Protein AF-A0A2E4J1T7-F1 (afdb_monomer_lite)

Sequence (277 aa):
MSVEHRRPTFKGRSEPFERFTSGDVSGDVESGPHAPPSSSETSSDDDDEDGSGDRDDDDDPAFFVVGFKVCLDENDHWMNRLATWGTGRAVFDDRIEFSGQISHAEILVRDDDDHHARGSGEWIRYSILKRKGVVGRDAVTGKRTIRWMPASVHGISTSLNAVNNYRFYKINTTRGNARRARVFLENERTKESGFNFWGYLLNFVLPVKIGTNHVRDAKTRGKNKWFCTELVVCAMQAAMIDATLPLRACAISPNDLHAFIEKTGVGRHVLSTTFLS

Secondary structure (DSSP, 8-state):
-----PPP---------PPP------------------------------------GGGSEEEEEEEEEE---TTS-HHHHHHHHHH------TTSTTTTTEEEEEEEEEE---TT-----EEEEEEEPPPEEEEEE-TTT--EEEEEEPP-EEEEE--GGGGTTEEEEEEEEEHHHHHHHHHHHHHHHHTT-EE-HHHHHHHHHSS---S-SSHHHHHHSSS-EE-HHHHHHHHHHHTT-GGGTT--GGG--HHHHHHHHHHH--SEEE-HHHH--

Structure (mmCIF, N/CA/C/O backbone):
data_AF-A0A2E4J1T7-F1
#
_entry.id   AF-A0A2E4J1T7-F1
#
loop_
_atom_site.group_PDB
_atom_site.id
_atom_site.type_symbol
_atom_site.label_atom_id
_atom_site.label_alt_id
_atom_site.label_comp_id
_atom_site.label_asym_id
_atom_site.label_entity_id
_atom_site.label_seq_id
_atom_site.pdbx_PDB_ins_code
_atom_site.Cartn_x
_atom_site.Cartn_y
_atom_site.Cartn_z
_atom_site.occupancy
_atom_site.B_iso_or_equiv
_atom_site.auth_seq_id
_atom_site.auth_comp_id
_atom_site.auth_asym_id
_atom_site.auth_atom_id
_atom_site.pdbx_PDB_model_num
ATOM 1 N N . MET A 1 1 ? -5.604 -37.451 -18.751 1.00 36.53 1 MET A N 1
ATOM 2 C CA . MET A 1 1 ? -4.940 -36.616 -19.775 1.00 36.53 1 MET A CA 1
ATOM 3 C C . MET A 1 1 ? -4.137 -35.560 -19.035 1.00 36.53 1 MET A C 1
ATOM 5 O O . MET A 1 1 ? -4.737 -34.687 -18.426 1.00 36.53 1 MET A O 1
ATOM 9 N N . SER A 1 2 ? -2.814 -35.711 -18.968 1.00 26.92 2 SER A N 1
ATOM 10 C CA . SER A 1 2 ? -1.935 -34.804 -18.219 1.00 26.92 2 SER A CA 1
ATOM 11 C C . SER A 1 2 ? -1.581 -33.604 -19.092 1.00 26.92 2 SER A C 1
ATOM 13 O O . SER A 1 2 ? -0.992 -33.776 -20.156 1.00 26.92 2 SER A O 1
ATOM 15 N N . VAL A 1 3 ? -1.970 -32.402 -18.670 1.00 32.12 3 VAL A N 1
ATOM 16 C CA . VAL A 1 3 ? -1.655 -31.158 -19.382 1.00 32.12 3 VAL A CA 1
ATOM 17 C C . VAL A 1 3 ? -0.319 -30.635 -18.856 1.00 32.12 3 VAL A C 1
ATOM 19 O O . VAL A 1 3 ? -0.251 -30.049 -17.779 1.00 32.12 3 VAL A O 1
ATOM 22 N N . GLU A 1 4 ? 0.757 -30.860 -19.609 1.00 27.70 4 GLU A N 1
ATOM 23 C CA . GLU A 1 4 ? 2.064 -30.248 -19.351 1.00 27.70 4 GLU A CA 1
ATOM 24 C C . GLU A 1 4 ? 1.970 -28.720 -19.479 1.00 27.70 4 GLU A C 1
ATOM 26 O O . GLU A 1 4 ? 1.798 -28.174 -20.570 1.00 27.70 4 GLU A O 1
ATOM 31 N N . HIS A 1 5 ? 2.112 -28.006 -18.362 1.00 32.41 5 HIS A N 1
ATOM 32 C CA . HIS A 1 5 ? 2.306 -26.558 -18.367 1.00 32.41 5 HIS A CA 1
ATOM 33 C C . HIS A 1 5 ? 3.760 -26.234 -18.731 1.00 32.41 5 HIS A C 1
ATOM 35 O O . HIS A 1 5 ? 4.657 -26.245 -17.885 1.00 32.41 5 HIS A O 1
ATOM 41 N N . ARG A 1 6 ? 4.009 -25.934 -20.012 1.00 31.23 6 ARG A N 1
ATOM 42 C CA . ARG A 1 6 ? 5.295 -25.381 -20.459 1.00 31.23 6 ARG A CA 1
ATOM 43 C C . ARG A 1 6 ? 5.458 -23.953 -19.939 1.00 31.23 6 ARG A C 1
ATOM 45 O O . ARG A 1 6 ? 4.633 -23.085 -20.210 1.00 31.23 6 ARG A O 1
ATOM 52 N N . ARG A 1 7 ? 6.562 -23.698 -19.231 1.00 33.50 7 ARG A N 1
ATOM 53 C CA . ARG A 1 7 ? 6.986 -22.343 -18.850 1.00 33.50 7 ARG A CA 1
ATOM 54 C C . ARG A 1 7 ? 7.286 -21.514 -20.110 1.00 33.50 7 ARG A C 1
ATOM 56 O O . ARG A 1 7 ? 7.986 -22.017 -20.991 1.00 33.50 7 ARG A O 1
ATOM 63 N N . PRO A 1 8 ? 6.833 -20.253 -20.202 1.00 36.69 8 PRO A N 1
ATOM 64 C CA . PRO A 1 8 ? 7.192 -19.391 -21.318 1.00 36.69 8 PRO A CA 1
ATOM 65 C C . PRO A 1 8 ? 8.677 -19.008 -21.244 1.00 36.69 8 PRO A C 1
ATOM 67 O O . PRO A 1 8 ? 9.160 -18.487 -20.239 1.00 36.69 8 PRO A O 1
ATOM 70 N N . THR A 1 9 ? 9.408 -19.263 -22.328 1.00 33.47 9 THR A N 1
ATOM 71 C CA . THR A 1 9 ? 10.791 -18.812 -22.517 1.00 33.47 9 THR A CA 1
ATOM 72 C C . THR A 1 9 ? 10.809 -17.319 -22.833 1.00 33.47 9 THR A C 1
ATOM 74 O O . THR A 1 9 ? 10.310 -16.891 -23.875 1.00 33.47 9 THR A O 1
ATOM 77 N N . PHE A 1 10 ? 11.394 -16.521 -21.941 1.00 37.53 10 PHE A N 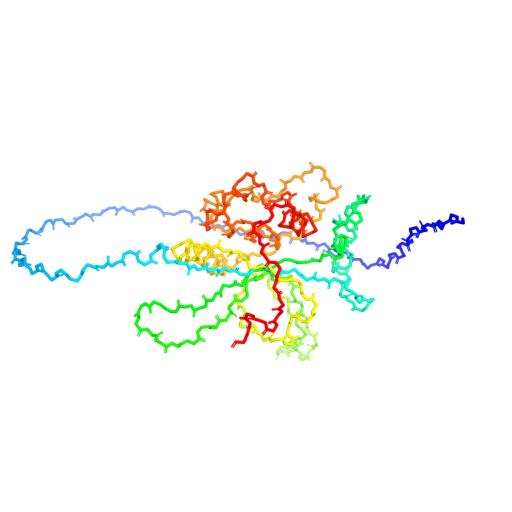1
ATOM 78 C CA . PHE A 1 10 ? 11.541 -15.077 -22.106 1.00 37.53 10 PHE A CA 1
ATOM 79 C C . PHE A 1 10 ? 12.656 -14.781 -23.126 1.00 37.53 10 PHE A C 1
ATOM 81 O O . PHE A 1 10 ? 13.838 -14.949 -22.831 1.00 37.53 10 PHE A O 1
ATOM 88 N N . LYS A 1 11 ? 12.305 -14.342 -24.342 1.00 34.56 11 LYS A N 1
ATOM 89 C CA . LYS A 1 11 ? 13.272 -13.747 -25.282 1.00 34.56 11 LYS A CA 1
ATOM 90 C C . LYS A 1 11 ? 13.483 -12.284 -24.889 1.00 34.56 11 LYS A C 1
ATOM 92 O O . LYS A 1 11 ? 12.739 -11.407 -25.319 1.00 34.56 11 LYS A O 1
ATOM 97 N N . GLY A 1 12 ? 14.468 -12.030 -24.030 1.00 35.22 12 GLY A N 1
ATOM 98 C CA . GLY A 1 12 ? 14.876 -10.675 -23.664 1.00 35.22 12 GLY A CA 1
ATOM 99 C C . GLY A 1 12 ? 15.490 -9.945 -24.860 1.00 35.22 12 GLY A C 1
ATOM 100 O O . GLY A 1 12 ? 16.503 -10.383 -25.400 1.00 35.22 12 GLY A O 1
ATOM 101 N N . ARG A 1 13 ? 14.890 -8.824 -25.270 1.00 31.67 13 ARG A N 1
ATOM 102 C CA . ARG A 1 13 ? 15.580 -7.802 -26.066 1.00 31.67 13 ARG A CA 1
ATOM 103 C C . ARG A 1 13 ? 16.502 -7.041 -25.115 1.00 31.67 13 ARG A C 1
ATOM 105 O O . ARG A 1 13 ? 16.024 -6.371 -24.204 1.00 31.67 13 ARG A O 1
ATOM 112 N N . SER A 1 14 ? 17.807 -7.196 -25.295 1.00 34.47 14 SER A N 1
ATOM 113 C CA . SER A 1 14 ? 18.832 -6.438 -24.582 1.00 34.47 14 SER A CA 1
ATOM 114 C C . SER A 1 14 ? 18.937 -5.036 -25.182 1.00 34.47 14 SER A C 1
ATOM 116 O O . SER A 1 14 ? 19.426 -4.894 -26.302 1.00 34.47 14 SER A O 1
ATOM 118 N N . GLU A 1 15 ? 18.508 -4.012 -24.450 1.00 36.72 15 GLU A N 1
ATOM 119 C CA . GLU A 1 15 ? 18.970 -2.643 -24.699 1.00 36.72 15 GLU A CA 1
ATOM 120 C C . GLU A 1 15 ? 20.067 -2.276 -23.687 1.00 36.72 15 GLU A C 1
ATOM 122 O O . GLU A 1 15 ? 20.016 -2.733 -22.539 1.00 36.72 15 GLU A O 1
ATOM 127 N N . PRO A 1 16 ? 21.098 -1.521 -24.106 1.00 34.56 16 PRO A N 1
ATOM 128 C CA . PRO A 1 16 ? 22.279 -1.278 -23.293 1.00 34.56 16 PRO A CA 1
ATOM 129 C C . PRO A 1 16 ? 21.984 -0.313 -22.137 1.00 34.56 16 PRO A C 1
ATOM 131 O O . PRO A 1 16 ? 21.427 0.766 -22.315 1.00 34.56 16 PRO A O 1
ATOM 134 N N . PHE A 1 17 ? 22.398 -0.718 -20.936 1.00 33.25 17 PHE A N 1
ATOM 135 C CA . PHE A 1 17 ? 22.423 0.106 -19.730 1.00 33.25 17 PHE A CA 1
ATOM 136 C C . PHE A 1 17 ? 23.611 1.078 -19.810 1.00 33.25 17 PHE A C 1
ATOM 138 O O . PHE A 1 17 ? 24.764 0.650 -19.736 1.00 33.25 17 PHE A O 1
ATOM 145 N N . GLU A 1 18 ? 23.355 2.379 -19.951 1.00 38.75 18 GLU A N 1
ATOM 146 C CA . GLU A 1 18 ? 24.407 3.397 -19.850 1.00 38.75 18 GLU A CA 1
ATOM 147 C C . GLU A 1 18 ? 24.785 3.682 -18.384 1.00 38.75 18 GLU A C 1
ATOM 149 O O . GLU A 1 18 ? 23.943 3.749 -17.483 1.00 38.75 18 GLU A O 1
ATOM 154 N N . ARG A 1 19 ? 26.100 3.803 -18.165 1.00 31.02 19 ARG A N 1
ATOM 155 C CA . ARG A 1 19 ? 26.797 4.029 -16.889 1.00 31.02 19 ARG A CA 1
ATOM 156 C C . ARG A 1 19 ? 26.417 5.365 -16.244 1.00 31.02 19 ARG A C 1
ATOM 158 O O . ARG A 1 19 ? 26.471 6.403 -16.891 1.00 31.02 19 ARG A O 1
ATOM 165 N N . PHE A 1 20 ? 26.186 5.342 -14.933 1.00 34.00 20 PHE A N 1
ATOM 166 C CA . PHE A 1 20 ? 26.207 6.527 -14.072 1.00 34.00 20 PHE A CA 1
ATOM 167 C C . PHE A 1 20 ? 27.630 6.778 -13.555 1.00 34.00 20 PHE A C 1
ATOM 169 O O . PHE A 1 20 ? 28.252 5.866 -13.010 1.00 34.00 20 PHE A O 1
ATOM 176 N N . THR A 1 21 ? 28.116 8.013 -13.673 1.00 32.50 21 THR A N 1
ATOM 177 C CA . THR A 1 21 ? 29.276 8.527 -12.929 1.00 32.50 21 THR A CA 1
ATOM 178 C C . THR A 1 21 ? 28.797 9.493 -11.850 1.00 32.50 21 THR A C 1
ATOM 180 O O . THR A 1 21 ? 28.029 10.414 -12.126 1.00 32.50 21 THR A O 1
ATOM 183 N N . SER A 1 22 ? 29.241 9.246 -10.622 1.00 34.75 22 SER A N 1
ATOM 184 C CA . SER A 1 22 ? 29.103 10.095 -9.440 1.00 34.75 22 SER A CA 1
ATOM 185 C C . SER A 1 22 ? 29.982 11.341 -9.555 1.00 34.75 22 SER A C 1
ATOM 187 O O . SER A 1 22 ? 31.142 11.232 -9.946 1.00 34.75 22 SER A O 1
ATOM 189 N N . GLY A 1 23 ? 29.437 12.500 -9.187 1.00 30.45 23 GLY A N 1
ATOM 190 C CA . GLY A 1 23 ? 30.192 13.728 -8.950 1.00 30.45 23 GLY A CA 1
ATOM 191 C C . GLY A 1 23 ? 29.885 14.243 -7.548 1.00 30.45 23 GLY A C 1
ATOM 192 O O . GLY A 1 23 ? 28.721 14.488 -7.232 1.00 30.45 23 GLY A O 1
ATOM 193 N N . ASP A 1 24 ? 30.934 14.332 -6.736 1.00 33.16 24 ASP A N 1
ATOM 194 C CA . ASP A 1 24 ? 30.982 14.886 -5.383 1.00 33.16 24 ASP A CA 1
ATOM 195 C C . ASP A 1 24 ? 30.633 16.378 -5.350 1.00 33.16 24 ASP A C 1
ATOM 197 O O . ASP A 1 24 ? 31.067 17.122 -6.228 1.00 33.16 24 ASP A O 1
ATOM 201 N N . VAL A 1 25 ? 29.959 16.826 -4.283 1.00 36.50 25 VAL A N 1
ATOM 202 C CA . VAL A 1 25 ? 30.124 18.187 -3.746 1.00 36.50 25 VAL A CA 1
ATOM 203 C C . VAL A 1 25 ? 30.038 18.142 -2.218 1.00 36.50 25 VAL A C 1
ATOM 205 O O . VAL A 1 25 ? 28.992 17.851 -1.637 1.00 36.50 25 VAL A O 1
ATOM 208 N N . SER A 1 26 ? 31.180 18.433 -1.605 1.00 34.78 26 SER A N 1
ATOM 209 C CA . SER A 1 26 ? 31.428 18.744 -0.196 1.00 34.78 26 SER A CA 1
ATOM 210 C C . SER A 1 26 ? 30.887 20.135 0.169 1.00 34.78 26 SER A C 1
ATOM 212 O O . SER A 1 26 ? 30.852 21.018 -0.687 1.00 34.78 26 SER A O 1
ATOM 214 N N . GLY A 1 27 ? 30.536 20.366 1.437 1.00 32.31 27 GLY A N 1
ATOM 215 C CA . GLY A 1 27 ? 30.200 21.700 1.940 1.00 32.31 27 GLY A CA 1
ATOM 216 C C . GLY A 1 27 ? 30.003 21.731 3.455 1.00 32.31 27 GLY A C 1
ATOM 217 O O . GLY A 1 27 ? 29.174 20.996 3.980 1.00 32.31 27 GLY A O 1
ATOM 218 N N . ASP A 1 28 ? 30.816 22.553 4.108 1.00 34.41 28 ASP A N 1
ATOM 219 C CA . ASP A 1 28 ? 31.206 22.553 5.518 1.00 34.41 28 ASP A CA 1
ATOM 220 C C . ASP A 1 28 ? 30.158 22.904 6.590 1.00 34.41 28 ASP A C 1
ATOM 222 O O . ASP A 1 28 ? 29.105 23.494 6.359 1.00 34.41 28 ASP A O 1
ATOM 226 N N . VAL A 1 29 ? 30.553 22.520 7.805 1.00 37.75 29 VAL A N 1
ATOM 227 C CA . VAL A 1 29 ? 30.000 22.795 9.132 1.00 37.75 29 VAL A CA 1
ATOM 228 C C . VAL A 1 29 ? 30.424 24.189 9.603 1.00 37.75 29 VAL A C 1
ATOM 230 O O . VAL A 1 29 ? 31.609 24.498 9.548 1.00 37.75 29 VAL A O 1
ATOM 233 N N . GLU A 1 30 ? 29.514 24.960 10.206 1.00 38.88 30 GLU A N 1
ATOM 234 C CA . GLU A 1 30 ? 29.882 25.954 11.224 1.00 38.88 30 GLU A CA 1
ATOM 235 C C . GLU A 1 30 ? 28.825 26.036 12.333 1.00 38.88 30 GLU A C 1
ATOM 237 O O . GLU A 1 30 ? 27.618 25.946 12.110 1.00 38.88 30 GLU A O 1
ATOM 242 N N . SER A 1 31 ? 29.325 26.179 13.555 1.00 38.22 31 SER A N 1
ATOM 243 C CA . SER A 1 31 ? 28.618 26.161 14.835 1.00 38.22 31 SER A CA 1
ATOM 244 C C . SER A 1 31 ? 28.999 27.404 15.641 1.00 38.22 31 SER A C 1
ATOM 246 O O . SER A 1 31 ? 30.183 27.724 15.712 1.00 38.22 31 SER A O 1
ATOM 248 N N . GLY A 1 32 ? 28.041 28.061 16.307 1.00 33.69 32 GLY A N 1
ATOM 249 C CA . GLY A 1 32 ? 28.311 29.163 17.245 1.00 33.69 32 GLY A CA 1
ATOM 250 C C . GLY A 1 32 ? 27.045 29.833 17.812 1.00 33.69 32 GLY A C 1
ATOM 251 O O . GLY A 1 32 ? 25.983 29.649 17.233 1.00 33.69 32 GLY A O 1
ATOM 252 N N . PRO A 1 33 ? 27.113 30.549 18.956 1.00 47.34 33 PRO A N 1
ATOM 253 C CA . PRO A 1 33 ? 26.438 30.106 20.186 1.00 47.34 33 PRO A CA 1
ATOM 254 C C . PRO A 1 33 ? 25.329 31.021 20.771 1.00 47.34 33 PRO A C 1
ATOM 256 O O . PRO A 1 33 ? 25.067 32.124 20.307 1.00 47.34 33 PRO A O 1
ATOM 259 N N . HIS A 1 34 ? 24.720 30.478 21.836 1.00 41.88 34 HIS A N 1
ATOM 260 C CA . HIS A 1 34 ? 23.740 30.964 22.826 1.00 41.88 34 HIS A CA 1
ATOM 261 C C . HIS A 1 34 ? 23.624 32.468 23.165 1.00 41.88 34 HIS A C 1
ATOM 263 O O . HIS A 1 34 ? 24.626 33.133 23.407 1.00 41.88 34 HIS A O 1
ATOM 269 N N . ALA A 1 35 ? 22.382 32.889 23.470 1.00 38.66 35 ALA A N 1
ATOM 270 C CA . ALA A 1 35 ? 22.022 33.678 24.667 1.00 38.66 35 ALA A CA 1
ATOM 271 C C . ALA A 1 35 ? 20.503 33.557 24.993 1.00 38.66 35 ALA A C 1
ATOM 273 O O . ALA A 1 35 ? 19.706 33.508 24.056 1.00 38.66 35 ALA A O 1
ATOM 274 N N . PRO A 1 36 ? 20.080 33.515 26.278 1.00 54.16 36 PRO A N 1
ATOM 275 C CA . PRO A 1 36 ? 18.671 33.522 26.697 1.00 54.16 36 PRO A CA 1
ATOM 276 C C . PRO A 1 36 ? 18.208 34.897 27.233 1.00 54.16 36 PRO A C 1
ATOM 278 O O . PRO A 1 36 ? 19.028 35.674 27.724 1.00 54.16 36 PRO A O 1
ATOM 281 N N . PRO A 1 37 ? 16.891 35.168 27.228 1.00 50.78 37 PRO A N 1
ATOM 282 C CA . PRO A 1 37 ? 16.255 35.937 28.311 1.00 50.78 37 PRO A CA 1
ATOM 283 C C . PRO A 1 37 ? 14.956 35.248 28.795 1.00 50.78 37 PRO A C 1
ATOM 285 O O . PRO A 1 37 ? 14.167 34.751 28.002 1.00 50.78 37 PRO A O 1
ATOM 288 N N . SER A 1 38 ? 14.833 34.942 30.088 1.00 39.19 38 SER A N 1
ATOM 289 C CA . SER A 1 38 ? 14.242 35.757 31.171 1.00 39.19 38 SER A CA 1
ATOM 290 C C . SER A 1 38 ? 12.702 35.774 31.209 1.00 39.19 38 SER A C 1
ATOM 292 O O . SER A 1 38 ? 12.044 36.392 30.381 1.00 39.19 38 SER A O 1
ATOM 294 N N . SER A 1 39 ? 12.197 35.098 32.243 1.00 47.34 39 SER A N 1
ATOM 295 C CA . SER A 1 39 ? 10.928 35.231 32.977 1.00 47.34 39 SER A CA 1
ATOM 296 C C . SER A 1 39 ? 10.001 36.421 32.686 1.00 47.34 39 SER A C 1
ATOM 298 O O . SER A 1 39 ? 10.417 37.574 32.788 1.00 47.34 39 SER A O 1
ATOM 300 N N . SER A 1 40 ? 8.700 36.132 32.580 1.00 47.06 40 SER A N 1
ATOM 301 C CA . SER A 1 40 ? 7.672 36.882 33.317 1.00 47.06 40 SER A CA 1
ATOM 302 C C . SER A 1 40 ? 6.459 35.990 33.601 1.00 47.06 40 SER A C 1
ATOM 304 O O . SER A 1 40 ? 5.933 35.322 32.716 1.00 47.06 40 SER A O 1
ATOM 306 N N . GLU A 1 41 ? 6.094 35.953 34.877 1.00 47.59 41 GLU A N 1
ATOM 307 C CA . GLU A 1 41 ? 4.860 35.405 35.429 1.00 47.59 41 GLU A CA 1
ATOM 308 C C . GLU A 1 41 ? 3.707 36.357 35.093 1.00 47.59 41 GLU A C 1
ATOM 310 O O . GLU A 1 41 ? 3.875 37.565 35.231 1.00 47.59 41 GLU A O 1
ATOM 315 N N . THR A 1 42 ? 2.538 35.843 34.707 1.00 47.09 42 THR A N 1
ATOM 316 C CA . THR A 1 42 ? 1.252 36.505 34.986 1.00 47.09 42 THR A CA 1
ATOM 317 C C . THR A 1 42 ? 0.126 35.474 35.060 1.00 47.09 42 THR A C 1
ATOM 319 O O . THR A 1 42 ? 0.070 34.517 34.293 1.00 47.09 42 THR A O 1
ATOM 322 N N . SER A 1 43 ? -0.711 35.693 36.065 1.00 49.09 43 SER A N 1
ATOM 323 C CA . SER A 1 43 ? -1.836 34.922 36.590 1.00 49.09 43 SER A CA 1
ATOM 324 C C . SER A 1 43 ? -3.185 35.376 36.022 1.00 49.09 43 SER A C 1
ATOM 326 O O . SER A 1 43 ? -3.374 36.582 35.859 1.00 49.09 43 SER A O 1
ATOM 328 N N . SER A 1 44 ? -4.120 34.445 35.818 1.00 49.88 44 SER A N 1
ATOM 329 C CA . SER A 1 44 ? -5.601 34.520 35.978 1.00 49.88 44 SER A CA 1
ATOM 330 C C . SER A 1 44 ? -6.160 33.260 35.295 1.00 49.88 44 SER A C 1
ATOM 332 O O . SER A 1 44 ? -5.838 33.021 34.136 1.00 49.88 44 SER A O 1
ATOM 334 N N . ASP A 1 45 ? -6.693 32.266 36.010 1.00 52.09 45 ASP A N 1
ATOM 335 C CA . ASP A 1 45 ? -8.010 32.215 36.672 1.00 52.09 45 ASP A CA 1
ATOM 336 C C . ASP A 1 45 ? -9.132 32.722 35.762 1.00 52.09 45 ASP A C 1
ATOM 338 O O . ASP A 1 45 ? -9.392 33.918 35.742 1.00 52.09 45 ASP A O 1
ATOM 342 N N . ASP A 1 46 ? -9.750 31.788 35.032 1.00 51.25 46 ASP A N 1
ATOM 343 C CA . ASP A 1 46 ? -11.171 31.783 34.663 1.00 51.25 46 ASP A CA 1
ATOM 344 C C . ASP A 1 46 ? -11.557 30.325 34.326 1.00 51.25 46 ASP A C 1
ATOM 346 O O . ASP A 1 46 ? -11.312 29.814 33.230 1.00 51.25 46 ASP A O 1
ATOM 350 N N . ASP A 1 47 ? -12.088 29.638 35.343 1.00 51.66 47 ASP A N 1
ATOM 351 C CA . ASP A 1 47 ? -12.740 28.330 35.256 1.00 51.66 47 ASP A CA 1
ATOM 352 C C . ASP A 1 47 ? -14.146 28.506 34.657 1.00 51.66 47 ASP A C 1
ATOM 354 O O . ASP A 1 47 ? -15.121 28.705 35.383 1.00 51.66 47 ASP A O 1
ATOM 358 N N . ASP A 1 48 ? -14.258 28.395 33.335 1.00 49.75 48 ASP A N 1
ATOM 359 C CA . ASP A 1 48 ? -15.521 28.073 32.668 1.00 49.75 48 ASP A CA 1
ATOM 360 C C . ASP A 1 48 ? -15.486 26.585 32.281 1.00 49.75 48 ASP A C 1
ATOM 362 O O . ASP A 1 48 ? -15.049 26.200 31.194 1.00 49.75 48 ASP A O 1
ATOM 366 N N . GLU A 1 49 ? -15.931 25.722 33.204 1.00 48.81 49 GLU A N 1
ATOM 367 C CA . GLU A 1 49 ? -16.269 24.321 32.918 1.00 48.81 49 GLU A CA 1
ATOM 368 C C . GLU A 1 49 ? -17.520 24.267 32.024 1.00 48.81 49 GLU A C 1
ATOM 370 O O . GLU A 1 49 ? -18.620 23.903 32.451 1.00 48.81 49 GLU A O 1
ATOM 375 N N . ASP A 1 50 ? -17.353 24.607 30.748 1.00 49.22 50 ASP A N 1
ATOM 376 C CA . ASP A 1 50 ? -18.296 24.216 29.710 1.00 49.22 50 ASP A CA 1
ATOM 377 C C . ASP A 1 50 ? -18.098 22.716 29.462 1.00 49.22 50 ASP A C 1
ATOM 379 O O . ASP A 1 50 ? -17.257 22.263 28.685 1.00 49.22 50 ASP A O 1
ATOM 383 N N . GLY A 1 51 ? -18.874 21.915 30.192 1.00 48.88 51 GLY A N 1
ATOM 384 C CA . GLY A 1 51 ? -18.976 20.466 30.053 1.00 48.88 51 GLY A CA 1
ATOM 385 C C . GLY A 1 51 ? -19.615 20.030 28.731 1.00 48.88 51 GLY A C 1
ATOM 386 O O . GLY A 1 51 ? -20.498 19.166 28.728 1.00 48.88 51 GLY A O 1
ATOM 387 N N . SER A 1 52 ? -19.179 20.574 27.592 1.00 50.09 52 SER A N 1
ATOM 388 C CA . SER A 1 52 ? -19.246 19.829 26.342 1.00 50.09 52 SER A CA 1
ATOM 389 C C . SER A 1 52 ? -18.202 18.733 26.459 1.00 50.09 52 SER A C 1
ATOM 391 O O . SER A 1 52 ? -17.035 18.938 26.146 1.00 50.09 52 SER A O 1
ATOM 393 N N . GLY A 1 53 ? -18.607 17.584 27.000 1.00 46.16 53 GLY A N 1
ATOM 394 C CA . GLY A 1 53 ? -17.779 16.391 26.971 1.00 46.16 53 GLY A CA 1
ATOM 395 C C . GLY A 1 53 ? -17.423 16.107 25.520 1.00 46.16 53 GLY A C 1
ATOM 396 O O . GLY A 1 53 ? -18.256 15.560 24.793 1.00 46.16 53 GLY A O 1
ATOM 397 N N . ASP A 1 54 ? -16.222 16.532 25.122 1.00 53.31 54 ASP A N 1
ATOM 398 C CA . ASP A 1 54 ? -15.541 16.121 23.908 1.00 53.31 54 ASP A CA 1
ATOM 399 C C . ASP A 1 54 ? -15.547 14.603 23.956 1.00 53.31 54 ASP A C 1
ATOM 401 O O . ASP A 1 54 ? -14.795 13.959 24.688 1.00 53.31 54 ASP A O 1
ATOM 405 N N . ARG A 1 55 ? -16.523 14.010 23.270 1.00 59.25 55 ARG A N 1
ATOM 406 C CA . ARG A 1 55 ? -16.509 12.579 23.053 1.00 59.25 55 ARG A CA 1
ATOM 407 C C . ARG A 1 55 ? -15.257 12.345 22.236 1.00 59.25 55 ARG A C 1
ATOM 409 O O . ARG A 1 55 ? -15.126 12.910 21.153 1.00 59.25 55 ARG A O 1
ATOM 416 N N . ASP A 1 56 ? -14.353 11.544 22.784 1.00 69.62 56 ASP A N 1
ATOM 417 C CA . ASP A 1 56 ? -13.219 11.003 22.056 1.00 69.62 56 ASP A CA 1
ATOM 418 C C . ASP A 1 56 ? -13.769 10.156 20.898 1.00 69.62 56 ASP A C 1
ATOM 420 O O . ASP A 1 56 ? -13.904 8.935 20.971 1.00 69.62 56 ASP A O 1
ATOM 424 N N . ASP A 1 57 ? -14.105 10.826 19.798 1.00 76.50 57 ASP A N 1
ATOM 425 C CA . ASP A 1 57 ? -14.577 10.258 18.535 1.00 76.50 57 ASP A CA 1
ATOM 426 C C . ASP A 1 57 ? -13.517 9.331 17.900 1.00 76.50 57 ASP A C 1
ATOM 428 O O . ASP A 1 57 ? -13.739 8.732 16.846 1.00 76.50 57 ASP A O 1
ATOM 432 N N . ASP A 1 58 ? -12.350 9.194 18.533 1.00 80.94 58 ASP A N 1
ATOM 433 C CA . ASP A 1 58 ? -11.261 8.302 18.161 1.00 80.94 58 ASP A CA 1
ATOM 434 C C . ASP A 1 58 ? -11.674 6.825 18.143 1.00 80.94 58 ASP A C 1
ATOM 436 O O . ASP A 1 58 ? -11.113 6.067 17.341 1.00 80.94 58 ASP A O 1
ATOM 440 N N . ASP A 1 59 ? -12.668 6.435 18.946 1.00 85.94 59 ASP A N 1
ATOM 441 C CA . ASP A 1 59 ? -13.201 5.068 19.006 1.00 85.94 59 ASP A CA 1
ATOM 442 C C . ASP A 1 59 ? -14.344 4.801 18.011 1.00 85.94 59 ASP A C 1
ATOM 444 O O . ASP A 1 59 ? -14.758 3.648 17.840 1.00 85.94 59 ASP A O 1
ATOM 448 N N . ASP A 1 60 ? -14.823 5.823 17.289 1.00 87.50 60 ASP A N 1
ATOM 449 C CA . ASP A 1 60 ? -15.882 5.643 16.297 1.00 87.50 60 ASP A CA 1
ATOM 450 C C . ASP A 1 60 ? -15.460 4.651 15.202 1.00 87.50 60 ASP A C 1
ATOM 452 O O . ASP A 1 60 ? -14.317 4.674 14.727 1.00 87.50 60 ASP A O 1
ATOM 456 N N . PRO A 1 61 ? -16.381 3.800 14.717 1.00 88.06 61 PRO A N 1
ATOM 457 C CA . PRO A 1 61 ? -16.075 2.857 13.657 1.00 88.06 61 PRO A CA 1
ATOM 458 C C . PRO A 1 61 ? -15.702 3.592 12.365 1.00 88.06 61 PRO A C 1
ATOM 460 O O . PRO A 1 61 ? -16.445 4.425 11.846 1.00 88.06 61 PRO A O 1
ATOM 463 N N . ALA A 1 62 ? -14.565 3.212 11.794 1.00 90.81 62 ALA A N 1
ATOM 464 C CA . ALA A 1 62 ? -14.054 3.710 10.528 1.00 90.81 62 ALA A CA 1
ATOM 465 C C . ALA A 1 62 ? -13.489 2.559 9.685 1.00 90.81 62 ALA A C 1
ATOM 467 O O . ALA A 1 62 ? -13.505 1.382 10.059 1.00 90.81 62 ALA A O 1
ATOM 468 N N . PHE A 1 63 ? -13.002 2.886 8.494 1.00 91.88 63 PHE A N 1
ATOM 469 C CA . PHE A 1 63 ? -12.303 1.927 7.656 1.00 91.88 63 PHE A CA 1
ATOM 470 C C . PHE A 1 63 ? -11.408 2.630 6.648 1.00 91.88 63 PHE A C 1
ATOM 472 O O . PHE A 1 63 ? -11.619 3.785 6.287 1.00 91.88 63 PHE A O 1
ATOM 479 N N . PHE A 1 64 ? -10.448 1.879 6.135 1.00 92.06 64 PHE A N 1
ATOM 480 C CA . PHE A 1 64 ? -9.749 2.207 4.903 1.00 92.06 64 PHE A CA 1
ATOM 481 C C . PHE A 1 64 ? -9.838 1.014 3.955 1.00 92.06 64 PHE A C 1
ATOM 483 O O . PHE A 1 64 ? -10.276 -0.080 4.329 1.00 92.06 64 PHE A O 1
ATOM 490 N N . VAL A 1 65 ? -9.462 1.228 2.702 1.00 92.94 65 VAL A N 1
ATOM 491 C CA . VAL A 1 65 ? -9.534 0.199 1.668 1.00 92.94 65 VAL A CA 1
ATOM 492 C C . VAL A 1 65 ? -8.132 -0.112 1.172 1.00 92.94 65 VAL A C 1
ATOM 494 O O . VAL A 1 65 ? -7.363 0.790 0.859 1.00 92.94 65 VAL A O 1
ATOM 497 N N . VAL A 1 66 ? -7.794 -1.393 1.068 1.00 94.56 66 VAL A N 1
ATOM 498 C CA . VAL A 1 66 ? -6.586 -1.845 0.372 1.00 94.56 66 VAL A CA 1
ATOM 499 C C . VAL A 1 66 ? -6.989 -2.334 -1.012 1.00 94.56 66 VAL A C 1
ATOM 501 O O . VAL A 1 66 ? -7.856 -3.199 -1.147 1.00 94.56 66 VAL A O 1
ATOM 504 N N . GLY A 1 67 ? -6.385 -1.749 -2.041 1.00 93.00 67 GLY A N 1
ATOM 505 C CA . GLY A 1 67 ? -6.610 -2.089 -3.439 1.00 93.00 67 GLY A CA 1
ATOM 506 C C . GLY A 1 67 ? -5.442 -2.876 -4.017 1.00 93.00 67 GLY A C 1
ATOM 507 O O . GLY A 1 67 ? -4.291 -2.463 -3.899 1.00 93.00 67 GLY A O 1
ATOM 508 N N . PHE A 1 68 ? -5.733 -3.978 -4.697 1.00 92.19 68 PHE A N 1
ATOM 509 C CA . PHE A 1 68 ? -4.747 -4.804 -5.385 1.00 92.19 68 PHE A CA 1
ATOM 510 C C . PHE A 1 68 ? -4.982 -4.772 -6.884 1.00 92.19 68 PHE A C 1
ATOM 512 O O . PHE A 1 68 ? -6.040 -5.193 -7.348 1.00 92.19 68 PHE A O 1
ATOM 519 N N . LYS A 1 69 ? -3.988 -4.316 -7.650 1.00 89.88 69 LYS A N 1
ATOM 520 C CA . LYS A 1 69 ? -4.070 -4.325 -9.110 1.00 89.88 69 LYS A CA 1
ATOM 521 C C . LYS A 1 69 ? -3.823 -5.735 -9.640 1.00 89.88 69 LYS A C 1
ATOM 523 O O . LYS A 1 69 ? -2.699 -6.247 -9.553 1.00 89.88 69 LYS A O 1
ATOM 528 N N . VAL A 1 70 ? -4.839 -6.302 -10.273 1.00 88.06 70 VAL A N 1
ATOM 529 C CA . VAL A 1 70 ? -4.771 -7.583 -10.974 1.00 88.06 70 VAL A CA 1
ATOM 530 C C . VAL A 1 70 ? -4.253 -7.361 -12.396 1.00 88.06 70 VAL A C 1
ATOM 532 O O . VAL A 1 70 ? -4.730 -6.491 -13.122 1.00 88.06 70 VAL A O 1
ATOM 535 N N . CYS A 1 71 ? -3.246 -8.135 -12.787 1.00 84.62 71 CYS A N 1
ATOM 536 C CA . CYS A 1 71 ? -2.684 -8.150 -14.131 1.00 84.62 71 CYS A CA 1
ATOM 537 C C . CYS A 1 71 ? -3.431 -9.202 -14.961 1.00 84.62 71 CYS A C 1
ATOM 539 O O . CYS A 1 71 ? -3.086 -10.382 -14.909 1.00 84.62 71 CYS A O 1
ATOM 541 N N . LEU A 1 72 ? -4.472 -8.781 -15.681 1.00 71.06 72 LEU A N 1
ATOM 542 C CA . LEU A 1 72 ? -5.342 -9.677 -16.461 1.00 71.06 72 LEU A CA 1
ATOM 543 C C . LEU A 1 72 ? -5.078 -9.633 -17.974 1.00 71.06 72 LEU A C 1
ATOM 545 O O . LEU A 1 72 ? -5.515 -10.532 -18.683 1.00 71.06 72 LEU A O 1
ATOM 549 N N . ASP A 1 73 ? -4.377 -8.610 -18.471 1.00 69.19 73 ASP A N 1
ATOM 550 C CA . ASP A 1 73 ? -4.228 -8.344 -19.908 1.00 69.19 73 ASP A CA 1
ATOM 551 C C . ASP A 1 73 ? -2.804 -8.658 -20.408 1.00 69.19 73 ASP A C 1
ATOM 553 O O . ASP A 1 73 ? -1.804 -8.403 -19.732 1.00 69.19 73 ASP A O 1
ATOM 557 N N . GLU A 1 74 ? -2.687 -9.164 -21.634 1.00 64.19 74 GLU A N 1
ATOM 558 C CA . GLU A 1 74 ? -1.406 -9.292 -22.334 1.00 64.19 74 GLU A CA 1
ATOM 559 C C . GLU A 1 74 ? -0.766 -7.923 -22.622 1.00 64.19 74 GLU A C 1
ATOM 561 O O . GLU A 1 74 ? 0.468 -7.819 -22.666 1.00 64.19 74 GLU A O 1
ATOM 566 N N . ASN A 1 75 ? -1.598 -6.880 -22.743 1.00 68.25 75 ASN A N 1
ATOM 567 C CA . ASN A 1 75 ? -1.205 -5.485 -22.957 1.00 68.25 75 ASN A CA 1
ATOM 568 C C . ASN A 1 75 ? -0.820 -4.742 -21.669 1.00 68.25 75 ASN A C 1
ATOM 570 O O . ASN A 1 75 ? -0.458 -3.562 -21.725 1.00 68.25 75 ASN A O 1
ATOM 574 N N . ASP A 1 76 ? -0.889 -5.389 -20.501 1.00 73.56 76 ASP A N 1
ATOM 575 C CA . ASP A 1 76 ? -0.463 -4.755 -19.257 1.00 73.56 76 ASP A CA 1
ATOM 576 C C . ASP A 1 76 ? 1.036 -4.418 -19.310 1.00 73.56 76 ASP A C 1
ATOM 578 O O . ASP A 1 76 ? 1.858 -5.134 -19.893 1.00 73.56 76 ASP A O 1
ATOM 582 N N . HIS A 1 77 ? 1.412 -3.308 -18.672 1.00 75.38 77 HIS A N 1
ATOM 583 C CA . HIS A 1 77 ? 2.785 -2.809 -18.720 1.00 75.38 77 HIS A CA 1
ATOM 584 C C . HIS A 1 77 ? 3.781 -3.901 -18.288 1.00 75.38 77 HIS A C 1
ATOM 586 O O . HIS A 1 77 ? 3.602 -4.522 -17.241 1.00 75.38 77 HIS A O 1
ATOM 592 N N . TRP A 1 78 ? 4.873 -4.100 -19.037 1.00 78.00 78 TRP A N 1
ATOM 593 C CA . TRP A 1 78 ? 5.814 -5.217 -18.833 1.00 78.00 78 TRP A CA 1
ATOM 594 C C . TRP A 1 78 ? 6.333 -5.345 -17.391 1.00 78.00 78 TRP A C 1
ATOM 596 O O . TRP A 1 78 ? 6.504 -6.449 -16.891 1.00 78.00 78 TRP A O 1
ATOM 606 N N . MET A 1 79 ? 6.536 -4.227 -16.684 1.00 73.06 79 MET A N 1
ATOM 607 C CA . MET A 1 79 ? 6.913 -4.245 -15.262 1.00 73.06 79 MET A CA 1
ATOM 608 C C . MET A 1 79 ? 5.853 -4.865 -14.340 1.00 73.06 79 MET A C 1
ATOM 610 O O . MET A 1 79 ? 6.218 -5.409 -13.306 1.00 73.06 79 MET A O 1
ATOM 614 N N . ASN A 1 80 ? 4.563 -4.754 -14.662 1.00 79.62 80 ASN A N 1
ATOM 615 C CA . ASN A 1 80 ? 3.493 -5.406 -13.901 1.00 79.62 80 ASN A CA 1
ATOM 616 C C . ASN A 1 80 ? 3.553 -6.917 -14.124 1.00 79.62 80 ASN A C 1
ATOM 618 O O . ASN A 1 80 ? 3.479 -7.670 -13.162 1.00 79.62 80 ASN A O 1
ATOM 622 N N . ARG A 1 81 ? 3.807 -7.340 -15.368 1.00 79.50 81 ARG A N 1
ATOM 623 C CA . ARG A 1 81 ? 4.032 -8.747 -15.726 1.00 79.50 81 ARG A CA 1
ATOM 624 C C . ARG A 1 81 ? 5.298 -9.322 -15.086 1.00 79.50 81 ARG A C 1
ATOM 626 O O . ARG A 1 81 ? 5.319 -10.471 -14.665 1.00 79.50 81 ARG A O 1
ATOM 633 N N . LEU A 1 82 ? 6.364 -8.527 -14.994 1.00 77.50 82 LEU A N 1
ATOM 634 C CA . LEU A 1 82 ? 7.585 -8.926 -14.295 1.00 77.50 82 LEU A CA 1
ATOM 635 C C . LEU A 1 82 ? 7.346 -9.038 -12.785 1.00 77.50 82 LEU A C 1
ATOM 637 O O . LEU A 1 82 ? 7.835 -9.975 -12.164 1.00 77.50 82 LEU A O 1
ATOM 641 N N . ALA A 1 83 ? 6.581 -8.108 -12.203 1.00 78.06 83 ALA A N 1
ATOM 642 C CA . ALA A 1 83 ? 6.195 -8.157 -10.797 1.00 78.06 83 ALA A CA 1
ATOM 643 C C . ALA A 1 83 ? 5.366 -9.410 -10.489 1.00 78.06 83 ALA A C 1
ATOM 645 O O . ALA A 1 83 ? 5.687 -10.122 -9.541 1.00 78.06 83 ALA A O 1
ATOM 646 N N . THR A 1 84 ? 4.355 -9.729 -11.303 1.00 82.25 84 THR A N 1
ATOM 647 C CA . THR A 1 84 ? 3.561 -10.956 -11.133 1.00 82.25 84 THR A CA 1
ATOM 648 C C . THR A 1 84 ? 4.396 -12.210 -11.329 1.00 82.25 84 THR A C 1
ATOM 650 O O . THR A 1 84 ? 4.306 -13.120 -10.520 1.00 82.25 84 THR A O 1
ATOM 653 N N . TRP A 1 85 ? 5.280 -12.249 -12.326 1.00 79.00 85 TRP A N 1
ATOM 654 C CA . TRP A 1 85 ? 6.177 -13.387 -12.530 1.00 79.00 85 TRP A CA 1
ATOM 655 C C . TRP A 1 85 ? 7.156 -13.594 -11.364 1.00 79.00 85 TRP A C 1
ATOM 657 O O . TRP A 1 85 ? 7.322 -14.714 -10.892 1.00 79.00 85 TRP A O 1
ATOM 667 N N . GLY A 1 86 ? 7.789 -12.521 -10.880 1.00 75.06 86 GLY A N 1
ATOM 668 C CA . GLY A 1 86 ? 8.800 -12.593 -9.820 1.00 75.06 86 GLY A CA 1
ATOM 669 C C . GLY A 1 86 ? 8.226 -12.789 -8.415 1.00 75.06 86 GLY A C 1
ATOM 670 O O . GLY A 1 86 ? 8.948 -13.198 -7.511 1.00 75.06 86 GLY A O 1
ATOM 671 N N . THR A 1 87 ? 6.939 -12.493 -8.222 1.00 75.31 87 THR A N 1
ATOM 672 C CA . THR A 1 87 ? 6.256 -12.622 -6.923 1.00 75.31 87 THR A CA 1
ATOM 673 C C . THR A 1 87 ? 5.142 -13.662 -6.923 1.00 75.31 87 THR A C 1
ATOM 675 O O . THR A 1 87 ? 4.559 -13.950 -5.879 1.00 75.31 87 THR A O 1
ATOM 678 N N . GLY A 1 88 ? 4.854 -14.248 -8.082 1.00 71.19 88 GLY A N 1
ATOM 679 C CA . GLY A 1 88 ? 3.960 -15.377 -8.216 1.00 71.19 88 GLY A CA 1
ATOM 680 C C . GLY A 1 88 ? 4.585 -16.571 -7.526 1.00 71.19 88 GLY A C 1
ATOM 681 O O . GLY A 1 88 ? 5.579 -17.135 -7.984 1.00 71.19 88 GLY A O 1
ATOM 682 N N . ARG A 1 89 ? 4.013 -16.957 -6.387 1.00 62.50 89 ARG A N 1
ATOM 683 C CA . ARG A 1 89 ? 4.383 -18.218 -5.761 1.00 62.50 89 ARG A CA 1
ATOM 684 C C . ARG A 1 89 ? 4.020 -19.346 -6.719 1.00 62.50 89 ARG A C 1
ATOM 686 O O . ARG A 1 89 ? 2.898 -19.413 -7.201 1.00 62.50 89 ARG A O 1
ATOM 693 N N . ALA A 1 90 ? 4.926 -20.301 -6.893 1.00 46.72 90 ALA A N 1
ATOM 694 C CA . ALA A 1 90 ? 4.621 -21.585 -7.524 1.00 46.72 90 ALA A CA 1
ATOM 695 C C . ALA A 1 90 ? 3.692 -22.472 -6.656 1.00 46.72 90 ALA A C 1
ATOM 697 O O . ALA A 1 90 ? 3.718 -23.690 -6.782 1.00 46.72 90 ALA A O 1
ATOM 698 N N . VAL A 1 91 ? 2.928 -21.899 -5.718 1.00 46.59 91 VAL A N 1
ATOM 699 C CA . VAL A 1 91 ? 2.242 -22.632 -4.649 1.00 46.59 91 VAL A CA 1
ATOM 700 C C . VAL A 1 91 ? 0.766 -22.808 -5.002 1.00 46.59 91 VAL A C 1
ATOM 702 O O . VAL A 1 91 ? -0.036 -21.909 -4.773 1.00 46.59 91 VAL A O 1
ATOM 705 N N . PHE A 1 92 ? 0.485 -23.960 -5.617 1.00 44.31 92 PHE A N 1
ATOM 706 C CA . PHE A 1 92 ? -0.508 -25.018 -5.323 1.00 44.31 92 PHE A CA 1
ATOM 707 C C . PHE A 1 92 ? -1.628 -24.800 -4.276 1.00 44.31 92 PHE A C 1
ATOM 709 O O . PHE A 1 92 ? -2.070 -25.768 -3.658 1.00 44.31 92 PHE A O 1
ATOM 716 N N . ASP A 1 93 ? -2.086 -23.581 -4.016 1.00 52.25 93 ASP A N 1
ATOM 717 C CA . ASP A 1 93 ? -3.304 -23.349 -3.235 1.00 52.25 93 ASP A CA 1
ATOM 718 C C . ASP A 1 93 ? -4.374 -22.787 -4.171 1.00 52.25 93 ASP A C 1
ATOM 720 O O . ASP A 1 93 ? -4.596 -21.579 -4.235 1.00 52.25 93 ASP A O 1
ATOM 724 N N . ASP A 1 94 ? -5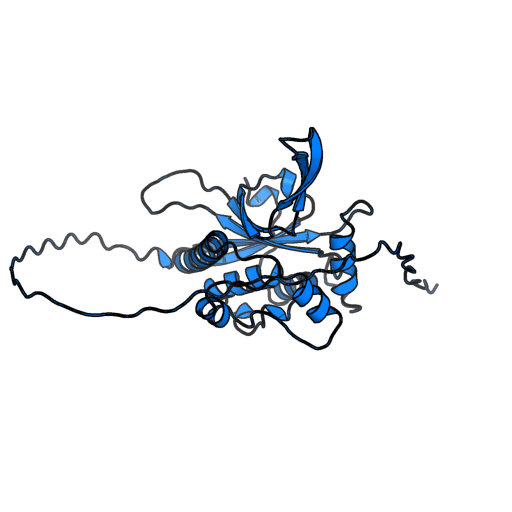.021 -23.688 -4.917 1.00 52.59 94 ASP A N 1
ATOM 725 C CA . ASP A 1 94 ? -6.083 -23.391 -5.896 1.00 52.59 94 ASP A CA 1
ATOM 726 C C . ASP A 1 94 ? -7.303 -22.680 -5.271 1.00 52.59 94 ASP A C 1
ATOM 728 O O . ASP A 1 94 ? -8.251 -22.321 -5.965 1.00 52.59 94 ASP A O 1
ATOM 732 N N . ARG A 1 95 ? -7.300 -22.488 -3.946 1.00 54.38 95 ARG A N 1
ATOM 733 C CA . ARG A 1 95 ? -8.345 -21.798 -3.185 1.00 54.38 95 ARG A CA 1
ATOM 734 C C . ARG A 1 95 ? -8.178 -20.278 -3.163 1.00 54.38 95 ARG A C 1
ATOM 736 O O . ARG A 1 95 ? -9.124 -19.598 -2.784 1.00 54.38 95 ARG A O 1
ATOM 743 N N . ILE A 1 96 ? -7.002 -19.754 -3.517 1.00 59.00 96 ILE A N 1
ATOM 744 C CA . ILE A 1 96 ? -6.721 -18.309 -3.545 1.00 59.00 96 ILE A CA 1
ATOM 745 C C . ILE A 1 96 ? -6.968 -17.796 -4.963 1.00 59.00 96 ILE A C 1
ATOM 747 O O . ILE A 1 96 ? -6.178 -18.052 -5.878 1.00 59.00 96 ILE A O 1
ATOM 751 N N . GLU A 1 97 ? -8.055 -17.049 -5.145 1.00 58.50 97 GLU A N 1
ATOM 752 C CA . GLU A 1 97 ? -8.367 -16.396 -6.418 1.00 58.50 97 GLU A CA 1
ATOM 753 C C . GLU A 1 97 ? -7.242 -15.387 -6.754 1.00 58.50 97 GLU A C 1
ATOM 755 O O . GLU A 1 97 ? -6.792 -14.627 -5.898 1.00 58.50 97 GLU A O 1
ATOM 760 N N . PHE A 1 98 ? -6.744 -15.376 -7.998 1.00 58.31 98 PHE A N 1
ATOM 761 C CA . PHE A 1 98 ? -5.661 -14.486 -8.479 1.00 58.31 98 PHE A CA 1
ATOM 762 C C . PHE A 1 98 ? -4.255 -14.706 -7.892 1.00 58.31 98 PHE A C 1
ATOM 764 O O . PHE A 1 98 ? -3.398 -13.820 -8.010 1.00 58.31 98 PHE A O 1
ATOM 771 N N . SER A 1 99 ? -3.965 -15.878 -7.315 1.00 65.81 99 SER A N 1
ATOM 772 C CA . SER A 1 99 ? -2.598 -16.231 -6.905 1.00 65.81 99 SER A CA 1
ATOM 773 C C . SER A 1 99 ? -1.607 -16.056 -8.067 1.00 65.81 99 SER A C 1
ATOM 775 O O . SER A 1 99 ? -1.727 -16.680 -9.122 1.00 65.81 99 SER A O 1
ATOM 777 N N . GLY A 1 100 ? -0.637 -15.156 -7.894 1.00 73.69 100 GLY A N 1
ATOM 778 C CA . GLY A 1 100 ? 0.376 -14.848 -8.905 1.00 73.69 100 GLY A CA 1
ATOM 779 C C . GLY A 1 100 ? -0.061 -13.871 -9.996 1.00 73.69 100 GLY A C 1
ATOM 780 O O . GLY A 1 100 ? 0.702 -13.642 -10.930 1.00 73.69 100 GLY A O 1
ATOM 781 N N . GLN A 1 101 ? -1.241 -13.260 -9.886 1.00 84.75 101 GLN A N 1
ATOM 782 C CA . GLN A 1 101 ? -1.740 -12.257 -10.835 1.00 84.75 101 GLN A CA 1
ATOM 783 C C . GLN A 1 101 ? -1.760 -10.840 -10.244 1.00 84.75 101 GLN A C 1
ATOM 785 O O . GLN A 1 101 ? -2.057 -9.882 -10.958 1.00 84.75 101 GLN A O 1
ATOM 790 N N . ILE A 1 102 ? -1.386 -10.660 -8.974 1.00 88.44 102 ILE A N 1
ATOM 791 C CA . ILE A 1 102 ? -1.331 -9.339 -8.339 1.00 88.44 102 ILE A CA 1
ATOM 792 C C . ILE A 1 102 ? -0.001 -8.650 -8.648 1.00 88.44 102 ILE A C 1
ATOM 794 O O . ILE A 1 102 ? 1.078 -9.169 -8.360 1.00 88.44 102 ILE A O 1
ATOM 798 N N . SER A 1 103 ? -0.077 -7.455 -9.230 1.00 87.12 103 SER A N 1
ATOM 799 C CA . SER A 1 103 ? 1.100 -6.692 -9.675 1.00 87.12 103 SER A CA 1
ATOM 800 C C . SER A 1 103 ? 1.469 -5.531 -8.754 1.00 87.12 103 S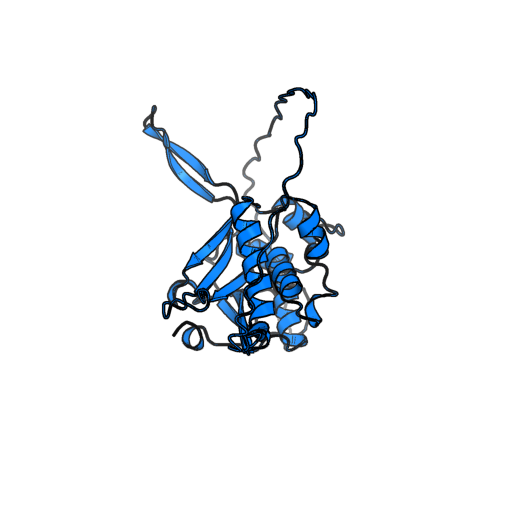ER A C 1
ATOM 802 O O . SER A 1 103 ? 2.620 -5.088 -8.749 1.00 87.12 103 SER A O 1
ATOM 804 N N . HIS A 1 104 ? 0.500 -5.012 -7.996 1.00 89.88 104 HIS A N 1
ATOM 805 C CA . HIS A 1 104 ? 0.651 -3.790 -7.210 1.00 89.88 104 HIS A CA 1
ATOM 806 C C . HIS A 1 104 ? -0.386 -3.722 -6.085 1.00 89.88 104 HIS A C 1
ATOM 808 O O . HIS A 1 104 ? -1.466 -4.297 -6.218 1.00 89.88 104 HIS A O 1
ATOM 814 N N . ALA A 1 105 ? -0.062 -3.007 -5.007 1.00 92.38 105 ALA A N 1
ATOM 815 C CA . ALA A 1 105 ? -0.950 -2.759 -3.874 1.00 92.38 105 ALA A CA 1
ATOM 816 C C . ALA A 1 105 ? -0.995 -1.258 -3.553 1.00 92.38 105 ALA A C 1
ATOM 818 O O . ALA A 1 105 ? 0.022 -0.570 -3.650 1.00 92.38 105 ALA A O 1
ATOM 819 N N . GLU A 1 106 ? -2.170 -0.763 -3.186 1.00 93.50 106 GLU A N 1
ATOM 820 C CA . GLU A 1 106 ? -2.459 0.643 -2.892 1.00 93.50 106 GLU A CA 1
ATOM 821 C C . GLU A 1 106 ? -3.382 0.723 -1.677 1.00 93.50 106 GLU A C 1
ATOM 823 O O . GLU A 1 106 ? -4.104 -0.228 -1.374 1.00 93.50 106 GLU A O 1
ATOM 828 N N . ILE A 1 107 ? -3.379 1.860 -0.987 1.00 93.25 107 ILE A N 1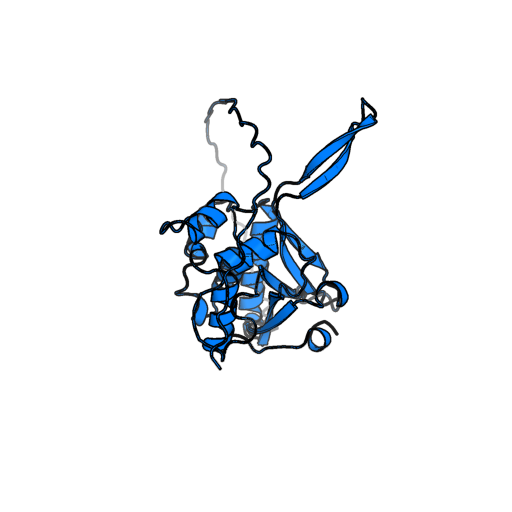
ATOM 829 C CA . ILE A 1 107 ? -4.276 2.110 0.143 1.00 93.25 107 ILE A CA 1
ATOM 830 C C . ILE A 1 107 ? -5.104 3.357 -0.135 1.00 93.25 107 ILE A C 1
ATOM 832 O O . ILE A 1 107 ? -4.591 4.374 -0.596 1.00 93.25 107 ILE A O 1
ATOM 836 N N . LEU A 1 108 ? -6.403 3.254 0.098 1.00 92.19 108 LEU A N 1
ATOM 837 C CA . LEU A 1 108 ? -7.368 4.319 -0.069 1.00 92.19 108 LEU A CA 1
ATOM 838 C C . LEU A 1 108 ? -7.893 4.683 1.310 1.00 92.19 108 LEU A C 1
ATOM 840 O O . LEU A 1 108 ? -8.354 3.825 2.065 1.00 92.19 108 LEU A O 1
ATOM 844 N N . VAL A 1 109 ? -7.822 5.965 1.616 1.00 89.94 109 VAL A N 1
ATOM 845 C CA . VAL A 1 109 ? -8.295 6.559 2.863 1.00 89.94 109 VAL A CA 1
ATOM 846 C C . VAL A 1 109 ? -9.239 7.679 2.477 1.00 89.94 109 VAL A C 1
ATOM 848 O O . VAL A 1 109 ? -8.997 8.398 1.504 1.00 89.94 109 VAL A O 1
ATOM 851 N N . ARG A 1 110 ? -10.342 7.777 3.205 1.00 84.88 110 ARG A N 1
ATOM 852 C CA . ARG A 1 110 ? -11.337 8.808 2.974 1.00 84.88 110 ARG A CA 1
ATOM 853 C C . ARG A 1 110 ? -10.837 10.121 3.564 1.00 84.88 110 ARG A C 1
ATOM 855 O O . ARG A 1 110 ? -10.306 10.142 4.677 1.00 84.88 110 ARG A O 1
ATOM 862 N N . ASP A 1 111 ? -10.969 11.187 2.791 1.00 73.62 111 ASP A N 1
ATOM 863 C CA . ASP A 1 111 ? -10.779 12.547 3.259 1.00 73.62 111 ASP A CA 1
ATOM 864 C C . ASP A 1 111 ? -12.039 12.972 4.013 1.00 73.62 111 ASP A C 1
ATOM 866 O O . ASP A 1 111 ? -12.960 13.582 3.468 1.00 73.62 111 ASP A O 1
ATOM 870 N N . ASP A 1 112 ? -12.135 12.500 5.250 1.00 67.75 112 ASP A N 1
ATOM 871 C CA . ASP A 1 112 ? -13.094 13.029 6.202 1.00 67.75 112 ASP A CA 1
ATOM 872 C C . ASP A 1 112 ? -12.385 14.192 6.900 1.00 67.75 112 ASP A C 1
ATOM 874 O O . ASP A 1 112 ? -11.445 13.974 7.671 1.00 67.75 112 ASP A O 1
ATOM 878 N N . ASP A 1 113 ? -12.755 15.417 6.522 1.00 53.00 113 ASP A N 1
ATOM 879 C CA . ASP A 1 113 ? -12.271 16.633 7.171 1.00 53.00 113 ASP A CA 1
ATOM 880 C C . ASP A 1 113 ? -12.629 16.611 8.661 1.00 53.00 113 ASP A C 1
ATOM 882 O O . ASP A 1 113 ? -13.665 16.070 9.068 1.00 53.00 113 ASP A O 1
ATOM 886 N N . ASP A 1 114 ? -11.743 17.228 9.449 1.00 53.00 114 ASP A N 1
ATOM 887 C CA . ASP A 1 114 ? -11.934 17.588 10.851 1.00 53.00 114 ASP A CA 1
ATOM 888 C C . ASP A 1 114 ? -13.372 18.082 11.107 1.00 53.00 114 ASP A C 1
ATOM 890 O O . ASP A 1 114 ? -13.999 18.667 10.223 1.00 53.00 114 ASP A O 1
ATOM 894 N N . HIS A 1 115 ? -13.865 17.862 12.331 1.00 46.28 115 HIS A N 1
ATOM 895 C CA . HIS A 1 115 ? -15.227 18.025 12.883 1.00 46.28 115 HIS A CA 1
ATOM 896 C C . HIS A 1 115 ? -16.086 19.254 12.471 1.00 46.28 115 HIS A C 1
ATOM 898 O O . HIS A 1 115 ? -17.220 19.391 12.930 1.00 46.28 115 HIS A O 1
ATOM 904 N N . HIS A 1 116 ? -15.619 20.136 11.589 1.00 41.03 116 HIS A N 1
ATOM 905 C CA . HIS A 1 116 ? -16.258 21.380 11.180 1.00 41.03 116 HIS A CA 1
ATOM 906 C C . HIS A 1 116 ? -16.698 21.478 9.708 1.00 41.03 116 HIS A C 1
ATOM 908 O O . HIS A 1 116 ? -17.423 22.421 9.388 1.00 41.03 116 HIS A O 1
ATOM 914 N N . ALA A 1 117 ? -16.376 20.532 8.815 1.00 41.22 117 ALA A N 1
ATOM 915 C CA . ALA A 1 117 ? -16.812 20.614 7.412 1.00 41.22 117 ALA A CA 1
ATOM 916 C C . ALA A 1 117 ? -17.596 19.373 6.946 1.00 41.22 117 ALA A C 1
ATOM 918 O O . ALA A 1 117 ? -17.052 18.330 6.593 1.00 41.22 117 ALA A O 1
ATOM 919 N N . ARG A 1 118 ? -18.928 19.501 6.873 1.00 46.97 118 ARG A N 1
ATOM 920 C CA . ARG A 1 118 ? -19.772 18.579 6.097 1.00 46.97 118 ARG A CA 1
ATOM 921 C C . ARG A 1 118 ? -19.438 18.710 4.602 1.00 46.97 118 ARG A C 1
ATOM 923 O O . ARG A 1 118 ? -19.978 19.588 3.937 1.00 46.97 118 ARG A O 1
ATOM 930 N N . GLY A 1 119 ? -18.635 17.788 4.073 1.00 45.69 119 GLY A N 1
ATOM 931 C CA . GLY A 1 119 ? -18.474 17.540 2.632 1.00 45.69 119 GLY A CA 1
ATOM 932 C C . GLY A 1 119 ? -17.015 17.657 2.190 1.00 45.69 119 GLY A C 1
ATOM 933 O O . GLY A 1 119 ? -16.419 18.710 2.320 1.00 45.69 119 GLY A O 1
ATOM 934 N N . SER A 1 120 ? -16.383 16.616 1.651 1.00 50.72 120 SER A N 1
ATOM 935 C CA . SER A 1 120 ? -16.852 15.886 0.464 1.00 50.72 120 SER A CA 1
ATOM 936 C C . SER A 1 120 ? -16.512 14.386 0.444 1.00 50.72 120 SER A C 1
ATOM 938 O O . SER A 1 120 ? -16.821 13.725 -0.545 1.00 50.72 120 SER A O 1
ATOM 940 N N . GLY A 1 121 ? -15.950 13.820 1.524 1.00 66.06 121 GLY A N 1
ATOM 941 C CA . GLY A 1 121 ? -15.740 12.370 1.667 1.00 66.06 121 GLY A CA 1
ATOM 942 C C . GLY A 1 121 ? -14.949 11.741 0.518 1.00 66.06 121 GLY A C 1
ATOM 943 O O . GLY A 1 121 ? -15.247 10.618 0.107 1.00 66.06 121 GLY A O 1
ATOM 944 N N . GLU A 1 122 ? -13.998 12.481 -0.053 1.00 77.94 122 GLU A N 1
ATOM 945 C CA . GLU A 1 122 ? -13.274 12.046 -1.240 1.00 77.94 122 GLU A CA 1
ATOM 946 C C . GLU A 1 122 ? -12.299 10.916 -0.893 1.00 77.94 122 GLU A C 1
ATOM 948 O O . GLU A 1 122 ? -11.568 10.964 0.093 1.00 77.94 122 GLU A O 1
ATOM 953 N N . TRP A 1 123 ? -12.257 9.869 -1.715 1.00 83.00 123 TRP A N 1
ATOM 954 C CA . TRP A 1 123 ? -11.288 8.794 -1.534 1.00 83.00 123 TRP A CA 1
ATOM 955 C C . TRP A 1 123 ? -9.932 9.181 -2.118 1.00 83.00 123 TRP A C 1
ATOM 957 O O . TRP A 1 123 ? -9.750 9.228 -3.341 1.00 83.00 123 TRP A O 1
ATOM 967 N N . ILE A 1 124 ? -8.950 9.368 -1.237 1.00 87.06 124 ILE A N 1
ATOM 968 C CA . ILE A 1 124 ? -7.559 9.589 -1.620 1.00 87.06 124 ILE A CA 1
ATOM 969 C C . ILE A 1 124 ? -6.851 8.243 -1.678 1.00 87.06 124 ILE A C 1
ATOM 971 O O . ILE A 1 124 ? -6.705 7.533 -0.681 1.00 87.06 124 ILE A O 1
ATOM 975 N N . ARG A 1 125 ? -6.366 7.900 -2.868 1.00 88.75 125 ARG A N 1
ATOM 976 C CA . ARG A 1 125 ? -5.570 6.701 -3.113 1.00 88.75 125 ARG A CA 1
ATOM 977 C C . ARG A 1 125 ? -4.097 7.022 -3.053 1.00 88.75 125 ARG A C 1
ATOM 979 O O . ARG A 1 125 ? -3.582 7.755 -3.900 1.00 88.75 125 ARG A O 1
ATOM 986 N N . TYR A 1 126 ? -3.431 6.405 -2.092 1.00 90.19 126 TYR A N 1
ATOM 987 C CA . TYR A 1 126 ? -1.997 6.471 -1.922 1.00 90.19 126 TYR A CA 1
ATOM 988 C C . TYR A 1 126 ? -1.340 5.300 -2.626 1.00 90.19 126 TYR A C 1
ATOM 990 O O . TYR A 1 126 ? -1.667 4.127 -2.419 1.00 90.19 126 TYR A O 1
ATOM 998 N N . SER A 1 127 ? -0.392 5.653 -3.477 1.00 86.31 127 SER A N 1
ATOM 999 C CA . SER A 1 127 ? 0.406 4.721 -4.249 1.00 86.31 127 SER A CA 1
ATOM 1000 C C . SER A 1 127 ? 1.814 5.284 -4.403 1.00 86.31 127 SER A C 1
ATOM 1002 O O . SER A 1 127 ? 2.104 6.414 -4.002 1.00 86.31 127 SER A O 1
ATOM 1004 N N . ILE A 1 128 ? 2.719 4.473 -4.940 1.00 83.06 128 ILE A N 1
ATOM 1005 C CA . ILE A 1 128 ? 4.087 4.884 -5.249 1.00 83.06 128 ILE A CA 1
ATOM 1006 C C . ILE A 1 128 ? 4.249 4.819 -6.753 1.00 83.06 128 ILE A C 1
ATOM 1008 O O . ILE A 1 128 ? 4.249 3.734 -7.346 1.00 83.06 128 ILE A O 1
ATOM 1012 N N . LEU A 1 129 ? 4.430 5.986 -7.369 1.00 69.19 129 LEU A N 1
ATOM 1013 C CA . LEU A 1 129 ? 4.745 6.049 -8.785 1.00 69.19 129 LEU A CA 1
ATOM 1014 C C . LEU A 1 129 ? 6.139 5.484 -9.008 1.00 69.19 129 LEU A C 1
ATOM 1016 O O . LEU A 1 129 ? 7.124 5.909 -8.404 1.00 69.19 129 LEU A O 1
ATOM 1020 N N . LYS A 1 130 ? 6.235 4.565 -9.965 1.00 69.31 130 LYS A N 1
ATOM 1021 C CA . LYS A 1 130 ? 7.516 4.246 -10.590 1.00 69.31 130 LYS A CA 1
ATOM 1022 C C . LYS A 1 130 ? 7.984 5.493 -11.347 1.00 69.31 130 LYS A C 1
ATOM 1024 O O . LYS A 1 130 ? 7.163 6.246 -11.873 1.00 69.31 130 LYS A O 1
ATOM 1029 N N . ARG A 1 131 ? 9.303 5.702 -11.412 1.00 69.25 131 ARG A N 1
ATOM 1030 C CA . ARG A 1 131 ? 9.922 6.803 -12.168 1.00 69.25 131 ARG A CA 1
ATOM 1031 C C . ARG A 1 131 ? 9.290 6.873 -13.564 1.00 69.25 131 ARG A C 1
ATOM 1033 O O . ARG A 1 131 ? 9.370 5.903 -14.316 1.00 69.25 131 ARG A O 1
ATOM 1040 N N . LYS A 1 132 ? 8.642 7.992 -13.900 1.00 67.94 132 LYS A N 1
ATOM 1041 C CA . LYS A 1 132 ? 7.909 8.154 -15.165 1.00 67.94 132 LYS A CA 1
ATOM 1042 C C . LYS A 1 132 ? 8.667 9.096 -16.086 1.00 67.94 132 LYS A C 1
ATOM 1044 O O . LYS A 1 132 ? 8.990 10.214 -15.697 1.00 67.94 132 LYS A O 1
ATOM 1049 N N . GLY A 1 133 ? 8.931 8.654 -17.310 1.00 69.56 133 GLY A N 1
ATOM 1050 C CA . GLY A 1 133 ? 9.398 9.532 -18.376 1.00 69.56 133 GLY A CA 1
ATOM 1051 C C . GLY A 1 133 ? 8.222 10.315 -18.951 1.00 69.56 133 GLY A C 1
ATOM 1052 O O . GLY A 1 133 ? 7.221 9.723 -19.354 1.00 69.56 133 GLY A O 1
ATOM 1053 N N . VAL A 1 134 ? 8.327 11.638 -18.981 1.00 77.50 134 VAL A N 1
ATOM 1054 C CA . VAL A 1 134 ? 7.394 12.517 -19.687 1.00 77.50 134 VAL A CA 1
ATOM 1055 C C . VAL A 1 134 ? 8.120 13.064 -20.903 1.00 77.50 134 VAL A C 1
ATOM 1057 O O . VAL A 1 134 ? 9.189 13.661 -20.774 1.00 77.50 134 VAL A O 1
ATOM 1060 N N . VAL A 1 135 ? 7.557 12.837 -22.088 1.00 82.06 135 VAL A N 1
ATOM 1061 C CA . VAL A 1 135 ? 8.104 13.407 -23.320 1.00 82.06 135 VAL A CA 1
ATOM 1062 C C . VAL A 1 135 ? 7.785 14.897 -23.322 1.00 82.06 135 VAL A C 1
ATOM 1064 O O . VAL A 1 135 ? 6.625 15.292 -23.415 1.00 82.06 135 VAL A O 1
ATOM 1067 N N . GLY A 1 136 ? 8.821 15.711 -23.189 1.00 83.06 136 GLY A N 1
ATOM 1068 C CA . GLY A 1 136 ? 8.770 17.153 -23.348 1.00 83.06 136 GLY A CA 1
ATOM 1069 C C . GLY A 1 136 ? 9.442 17.588 -24.643 1.00 83.06 136 GLY A C 1
ATOM 1070 O O . GLY A 1 136 ? 9.954 16.777 -25.424 1.00 83.06 136 GLY A O 1
ATOM 1071 N N . ARG A 1 137 ? 9.457 18.899 -24.860 1.00 83.69 137 ARG A N 1
ATOM 1072 C CA . ARG A 1 137 ? 10.415 19.528 -25.763 1.00 83.69 137 ARG A CA 1
ATOM 1073 C C . ARG A 1 137 ? 11.376 20.346 -24.931 1.00 83.69 137 ARG A C 1
ATOM 1075 O O . ARG A 1 137 ? 10.959 21.044 -24.011 1.00 83.69 137 ARG A O 1
ATOM 1082 N N . ASP A 1 138 ? 12.648 20.238 -25.263 1.00 81.06 138 ASP A N 1
ATOM 1083 C CA . ASP A 1 138 ? 13.660 21.139 -24.749 1.00 81.06 138 ASP A CA 1
ATOM 1084 C C . ASP A 1 138 ? 13.310 22.578 -25.153 1.00 81.06 138 ASP A C 1
ATOM 1086 O O . ASP A 1 138 ? 13.056 22.850 -26.328 1.00 81.06 138 ASP A O 1
ATOM 1090 N N . ALA A 1 139 ? 13.253 23.481 -24.174 1.00 79.69 139 ALA A N 1
ATOM 1091 C CA . ALA A 1 139 ? 12.782 24.849 -24.383 1.00 79.69 139 ALA A CA 1
ATOM 1092 C C . ALA A 1 139 ? 13.722 25.680 -25.274 1.00 79.69 139 ALA A C 1
ATOM 1094 O O . ALA A 1 139 ? 13.287 26.669 -25.856 1.00 79.69 139 ALA A O 1
ATOM 1095 N N . VAL A 1 140 ? 14.989 25.274 -25.397 1.00 81.50 140 VAL A N 1
ATOM 1096 C CA . VAL A 1 140 ? 16.025 26.010 -26.134 1.00 81.50 140 VAL A CA 1
ATOM 1097 C C . VAL A 1 140 ? 16.214 25.434 -27.538 1.00 81.50 140 VAL A C 1
ATOM 1099 O O . VAL A 1 140 ? 16.337 26.169 -28.511 1.00 81.50 140 VAL A O 1
ATOM 1102 N N . THR A 1 141 ? 16.217 24.109 -27.664 1.00 86.38 141 THR A N 1
ATOM 1103 C CA . THR A 1 141 ? 16.542 23.397 -28.910 1.00 86.38 141 THR A CA 1
ATOM 1104 C C . THR A 1 141 ? 15.317 22.850 -29.641 1.00 86.38 141 THR A C 1
ATOM 1106 O O . THR A 1 141 ? 15.441 22.371 -30.768 1.00 86.38 141 THR A O 1
ATOM 1109 N N . GLY A 1 142 ? 14.136 22.852 -29.010 1.00 85.69 142 GLY A N 1
ATOM 1110 C CA . GLY A 1 142 ? 12.887 22.324 -29.572 1.00 85.69 142 GLY A CA 1
ATOM 1111 C C . GLY A 1 142 ? 12.862 20.802 -29.772 1.00 85.69 142 GLY A C 1
ATOM 1112 O O . GLY A 1 142 ? 11.848 20.255 -30.221 1.00 85.69 142 GLY A O 1
ATOM 1113 N N . LYS A 1 143 ? 13.954 20.099 -29.441 1.00 89.25 143 LYS A N 1
ATOM 1114 C CA . LYS A 1 143 ? 14.083 18.645 -29.583 1.00 89.25 143 LYS A CA 1
ATOM 1115 C C . LYS A 1 143 ? 13.214 17.928 -28.558 1.00 89.25 143 LYS A C 1
ATOM 1117 O O . LYS A 1 143 ? 13.040 18.401 -27.437 1.00 89.25 143 LYS A O 1
ATOM 1122 N N . ARG A 1 144 ? 12.688 16.756 -28.928 1.00 87.00 144 ARG A N 1
ATOM 1123 C CA . ARG A 1 144 ? 12.011 15.881 -27.963 1.00 87.00 144 ARG A CA 1
ATOM 1124 C C . ARG A 1 144 ? 13.017 15.430 -26.911 1.00 87.00 144 ARG A C 1
ATOM 1126 O O . ARG A 1 144 ? 14.049 14.862 -27.255 1.00 87.00 144 ARG A O 1
ATOM 1133 N N . THR A 1 145 ? 12.689 15.651 -25.649 1.00 85.88 145 THR A N 1
ATOM 1134 C CA . THR A 1 145 ? 13.470 15.185 -24.504 1.00 85.88 145 THR A CA 1
ATOM 1135 C C . THR A 1 145 ? 12.575 14.386 -23.574 1.00 85.88 145 THR A C 1
ATOM 1137 O O . THR A 1 145 ? 11.362 14.583 -23.531 1.00 85.88 145 THR A O 1
ATOM 1140 N N . ILE A 1 146 ? 13.160 13.444 -22.839 1.00 82.31 146 ILE A N 1
ATOM 1141 C CA . ILE A 1 146 ? 12.439 12.706 -21.803 1.00 82.31 146 ILE A CA 1
ATOM 1142 C C . ILE A 1 146 ? 12.794 13.346 -20.465 1.00 82.31 146 ILE A C 1
ATOM 1144 O O . ILE A 1 146 ? 13.917 13.207 -19.981 1.00 82.31 146 ILE A O 1
ATOM 1148 N N . ARG A 1 147 ? 11.831 14.036 -19.850 1.00 77.00 147 ARG A N 1
ATOM 1149 C CA . ARG A 1 147 ? 11.951 14.490 -18.466 1.00 77.00 147 ARG A CA 1
ATOM 1150 C C . ARG A 1 147 ? 11.524 13.353 -17.554 1.00 77.00 147 ARG A C 1
ATOM 1152 O O . ARG A 1 147 ? 10.363 12.952 -17.541 1.00 77.00 147 ARG A O 1
ATOM 1159 N N . TRP A 1 148 ? 12.463 12.834 -16.781 1.00 72.00 148 TRP A N 1
ATOM 1160 C CA . TRP A 1 148 ? 12.168 11.792 -15.809 1.00 72.00 148 TRP A CA 1
ATOM 1161 C C . TRP A 1 148 ? 11.640 12.406 -14.517 1.00 72.00 148 TRP A C 1
ATOM 1163 O O . TRP A 1 148 ? 12.382 13.083 -13.810 1.00 72.00 148 TRP A O 1
ATOM 1173 N N . MET A 1 149 ? 10.378 12.144 -14.192 1.00 68.31 149 MET A N 1
ATOM 1174 C CA . MET A 1 149 ? 9.819 12.495 -12.891 1.00 68.31 149 MET A CA 1
ATOM 1175 C C . MET A 1 149 ? 10.330 11.508 -11.839 1.00 68.31 149 MET A C 1
ATOM 1177 O O . MET A 1 149 ? 10.302 10.294 -12.098 1.00 68.31 149 MET A O 1
ATOM 1181 N N . PRO A 1 150 ? 10.820 11.994 -10.683 1.00 66.00 150 PRO A N 1
ATOM 1182 C CA . PRO A 1 150 ? 11.246 11.121 -9.603 1.00 66.00 150 PRO A CA 1
ATOM 1183 C C . PRO A 1 150 ? 10.072 10.252 -9.157 1.00 66.00 150 PRO A C 1
ATOM 1185 O O . PRO A 1 150 ? 8.909 10.640 -9.248 1.00 66.00 150 PRO A O 1
ATOM 1188 N N . ALA A 1 151 ? 10.387 9.041 -8.715 1.00 70.06 151 ALA A N 1
ATOM 1189 C CA . ALA A 1 151 ? 9.398 8.221 -8.045 1.00 70.06 151 ALA A CA 1
ATOM 1190 C C . ALA A 1 151 ? 9.015 8.900 -6.726 1.00 70.06 151 ALA A C 1
ATOM 1192 O O . ALA A 1 151 ? 9.915 9.318 -5.998 1.00 70.06 151 ALA A O 1
ATOM 1193 N N . SER A 1 152 ? 7.723 8.984 -6.427 1.00 81.00 152 SER A N 1
ATOM 1194 C CA . SER A 1 152 ? 7.214 9.562 -5.184 1.00 81.00 152 SER A CA 1
ATOM 1195 C C . SER A 1 152 ? 5.957 8.835 -4.709 1.00 81.00 152 SER A C 1
ATOM 1197 O O . SER A 1 152 ? 5.194 8.290 -5.518 1.00 81.00 152 SER A O 1
ATOM 1199 N N . VAL A 1 153 ? 5.745 8.825 -3.391 1.00 82.25 153 VAL A N 1
ATOM 1200 C CA . VAL A 1 153 ? 4.421 8.584 -2.808 1.00 82.25 153 VAL A CA 1
ATOM 1201 C C . VAL A 1 153 ? 3.507 9.724 -3.252 1.00 82.25 153 VAL A C 1
ATOM 1203 O O . VAL A 1 153 ? 3.890 10.892 -3.205 1.00 82.25 153 VAL A O 1
ATOM 1206 N N . HIS A 1 154 ? 2.306 9.395 -3.706 1.00 82.25 154 HIS A N 1
ATOM 1207 C CA . HIS A 1 154 ? 1.338 10.376 -4.180 1.00 82.25 154 HIS A CA 1
ATOM 1208 C C . HIS A 1 154 ? -0.068 9.982 -3.733 1.00 82.25 154 HIS A C 1
ATOM 1210 O O . HIS A 1 154 ? -0.400 8.799 -3.721 1.00 82.25 154 HIS A O 1
ATOM 1216 N N . GLY A 1 155 ? -0.880 10.983 -3.393 1.00 80.94 155 GLY A N 1
ATOM 1217 C CA . GLY A 1 155 ? -2.321 10.844 -3.204 1.00 80.94 155 GLY A CA 1
ATOM 1218 C C . GLY A 1 155 ? -3.043 11.280 -4.477 1.00 80.94 155 GLY A C 1
ATOM 1219 O O . GLY A 1 155 ? -2.790 12.380 -4.970 1.00 80.94 155 GLY A O 1
ATOM 1220 N N . ILE A 1 156 ? -3.899 10.425 -5.039 1.00 81.62 156 ILE A N 1
ATOM 1221 C CA . ILE A 1 156 ? -4.784 10.785 -6.158 1.00 81.62 156 ILE A CA 1
ATOM 1222 C C . ILE A 1 156 ? -6.229 10.565 -5.731 1.00 81.62 156 ILE A C 1
ATOM 1224 O O . ILE A 1 156 ? -6.570 9.476 -5.262 1.00 81.62 156 ILE A O 1
ATOM 1228 N N . SER A 1 157 ? -7.078 11.558 -5.983 1.00 78.56 157 SER A N 1
ATOM 1229 C CA . SER A 1 157 ? -8.523 11.351 -6.037 1.00 78.56 157 SER A CA 1
ATOM 1230 C C . SER A 1 157 ? -8.861 10.204 -6.997 1.00 78.56 157 SER A C 1
ATOM 1232 O O . SER A 1 157 ? -8.334 10.114 -8.114 1.00 78.56 157 SER A O 1
ATOM 1234 N N . THR A 1 158 ? -9.683 9.264 -6.542 1.00 70.94 158 THR A N 1
ATOM 1235 C CA . THR A 1 158 ? -9.980 8.043 -7.297 1.00 70.94 158 THR A CA 1
ATOM 1236 C C . THR A 1 158 ? -11.368 8.079 -7.910 1.00 70.94 158 THR A C 1
ATOM 1238 O O . THR A 1 158 ? -12.355 8.301 -7.222 1.00 70.94 158 THR A O 1
ATOM 1241 N N . SER A 1 159 ? -11.446 7.770 -9.208 1.00 66.94 159 SER A N 1
ATOM 1242 C CA . SER A 1 159 ? -12.701 7.534 -9.925 1.00 66.94 159 SER A CA 1
ATOM 1243 C C . SER A 1 159 ? -12.929 6.042 -10.185 1.00 66.94 159 SER A C 1
ATOM 1245 O O . SER A 1 159 ? -11.976 5.268 -10.309 1.00 66.94 159 SER A O 1
ATOM 1247 N N . LEU A 1 160 ? -14.197 5.640 -10.335 1.00 62.81 160 LEU A N 1
ATOM 1248 C CA . LEU A 1 160 ? -14.618 4.257 -10.617 1.00 62.81 160 LEU A CA 1
ATOM 1249 C C . LEU A 1 160 ? -13.908 3.633 -11.835 1.00 62.81 160 LEU A C 1
ATOM 1251 O O . LEU A 1 160 ? -13.506 2.474 -11.795 1.00 62.81 160 LEU A O 1
ATOM 1255 N N . ASN A 1 161 ? -13.666 4.405 -12.899 1.00 60.34 161 ASN A N 1
ATOM 1256 C CA . ASN A 1 161 ? -12.999 3.895 -14.105 1.00 60.34 161 ASN A CA 1
ATOM 1257 C C . ASN A 1 161 ? -11.509 3.586 -13.893 1.00 60.34 161 ASN A C 1
ATOM 1259 O O . ASN A 1 161 ? -10.952 2.732 -14.582 1.00 60.34 161 ASN A O 1
ATOM 1263 N N . ALA A 1 162 ? -10.847 4.250 -12.940 1.00 61.66 162 ALA A N 1
ATOM 1264 C CA . ALA A 1 162 ? -9.422 4.054 -12.671 1.00 61.66 162 ALA A CA 1
ATOM 1265 C C . ALA A 1 162 ? -9.116 2.727 -11.949 1.00 61.66 162 ALA A C 1
ATOM 1267 O O . ALA A 1 162 ? -7.944 2.432 -11.694 1.00 61.66 162 ALA A O 1
ATOM 1268 N N . VAL A 1 163 ? -10.151 1.950 -11.605 1.00 68.56 163 VAL A N 1
ATOM 1269 C CA . VAL A 1 163 ? -10.054 0.807 -10.692 1.00 68.56 163 VAL A CA 1
ATOM 1270 C C . VAL A 1 163 ? -10.718 -0.483 -11.189 1.00 68.56 163 VAL A C 1
ATOM 1272 O O . VAL A 1 163 ? -10.841 -1.439 -10.430 1.00 68.56 163 VAL A O 1
ATOM 1275 N N . ASN A 1 164 ? -11.092 -0.572 -12.467 1.00 72.44 164 ASN A N 1
ATOM 1276 C CA . ASN A 1 164 ? -11.772 -1.762 -13.009 1.00 72.44 164 ASN A CA 1
ATOM 1277 C C . ASN A 1 164 ? -10.953 -3.065 -12.904 1.00 72.44 164 ASN A C 1
ATOM 1279 O O . ASN A 1 164 ? -11.532 -4.142 -12.826 1.00 72.44 164 ASN A O 1
ATOM 1283 N N . ASN A 1 165 ? -9.620 -2.972 -12.834 1.00 81.12 165 ASN A N 1
ATOM 1284 C CA . ASN A 1 165 ? -8.722 -4.126 -12.684 1.00 81.12 165 ASN A CA 1
ATOM 1285 C C . ASN A 1 165 ? -8.211 -4.293 -11.244 1.00 81.12 165 ASN A C 1
ATOM 1287 O O . ASN A 1 165 ? -7.095 -4.771 -11.033 1.00 81.12 165 ASN A O 1
ATOM 1291 N N . TYR A 1 166 ? -8.974 -3.830 -10.252 1.00 87.88 166 TYR A N 1
ATOM 1292 C CA . TYR A 1 166 ? -8.596 -3.916 -8.846 1.00 87.88 166 TYR A CA 1
ATOM 1293 C C . TYR A 1 166 ? -9.500 -4.865 -8.066 1.00 87.88 166 TYR A C 1
ATOM 1295 O O . TYR A 1 166 ? -10.707 -4.944 -8.289 1.00 87.88 166 TYR A O 1
ATOM 1303 N N . ARG A 1 167 ? -8.899 -5.543 -7.089 1.00 88.94 167 ARG A N 1
ATOM 1304 C CA . ARG A 1 167 ? -9.606 -6.186 -5.980 1.00 88.94 167 ARG A CA 1
ATOM 1305 C C . ARG A 1 167 ? -9.485 -5.309 -4.748 1.00 88.94 167 ARG A C 1
ATOM 1307 O O . ARG A 1 167 ? -8.394 -4.829 -4.444 1.00 88.94 167 ARG A O 1
ATOM 1314 N N . PHE A 1 168 ? -10.596 -5.097 -4.055 1.00 91.31 168 PHE A N 1
ATOM 1315 C CA . PHE A 1 168 ? -10.656 -4.190 -2.917 1.00 91.31 168 PHE A CA 1
ATOM 1316 C C . PHE A 1 168 ? -11.022 -4.922 -1.643 1.00 91.31 168 PHE A C 1
ATOM 1318 O O . PHE A 1 168 ? -11.952 -5.725 -1.620 1.00 91.31 168 PHE A O 1
ATOM 1325 N N . TYR A 1 169 ? -10.312 -4.589 -0.572 1.00 93.88 169 TYR A N 1
ATOM 1326 C CA . TYR A 1 169 ? -10.555 -5.114 0.760 1.00 93.88 169 TYR A CA 1
ATOM 1327 C C . TYR A 1 169 ? -10.802 -3.967 1.722 1.00 93.88 169 TYR A C 1
ATOM 1329 O O . TYR A 1 169 ? -9.946 -3.102 1.903 1.00 93.88 169 TYR A O 1
ATOM 1337 N N . LYS A 1 170 ? -11.973 -3.976 2.353 1.00 93.56 170 LYS A N 1
ATOM 1338 C CA . LYS A 1 170 ? -12.320 -3.069 3.442 1.00 93.56 170 LYS A CA 1
ATOM 1339 C C . LYS A 1 170 ? -11.656 -3.556 4.725 1.00 93.56 170 LYS A C 1
ATOM 1341 O O . LYS A 1 170 ? -11.957 -4.662 5.174 1.00 93.56 170 LYS A O 1
ATOM 1346 N N . ILE A 1 171 ? -10.800 -2.725 5.310 1.00 95.25 171 ILE A N 1
ATOM 1347 C CA . ILE A 1 171 ? -10.152 -2.972 6.600 1.00 95.25 171 ILE A CA 1
ATOM 1348 C C . ILE A 1 171 ? -10.872 -2.125 7.647 1.00 95.25 171 ILE A C 1
ATOM 1350 O O . ILE A 1 171 ? -10.760 -0.898 7.639 1.00 95.25 171 ILE A O 1
ATOM 1354 N N . ASN A 1 172 ? -11.660 -2.772 8.504 1.00 93.88 172 ASN A N 1
ATOM 1355 C CA . ASN A 1 172 ? -12.378 -2.080 9.574 1.00 93.88 172 ASN A CA 1
ATOM 1356 C C . ASN A 1 172 ? -11.406 -1.699 10.694 1.00 93.88 172 ASN A C 1
ATOM 1358 O O . ASN A 1 172 ? -10.499 -2.462 11.021 1.00 93.88 172 ASN A O 1
ATOM 1362 N N . THR A 1 173 ? -11.608 -0.524 11.274 1.00 93.81 173 THR A N 1
ATOM 1363 C CA . THR A 1 173 ? -10.776 0.024 12.347 1.00 93.81 173 THR A CA 1
ATOM 1364 C C . THR A 1 173 ? -11.551 1.125 13.084 1.00 93.81 173 THR A C 1
ATOM 1366 O O . THR A 1 173 ? -12.728 1.333 12.800 1.00 93.81 173 THR A O 1
ATOM 1369 N N . THR A 1 174 ? -10.922 1.847 14.007 1.00 92.75 174 THR A N 1
ATOM 1370 C CA . THR A 1 174 ? -11.483 3.074 14.593 1.00 92.75 174 THR A CA 1
ATOM 1371 C C . THR A 1 174 ? -11.049 4.332 13.828 1.00 92.75 174 THR A C 1
ATOM 1373 O O . THR A 1 174 ? -10.085 4.293 13.047 1.00 92.75 174 THR A O 1
ATOM 1376 N N . ARG A 1 175 ? -11.738 5.458 14.036 1.00 89.69 175 ARG A N 1
ATOM 1377 C CA . ARG A 1 175 ? -11.428 6.755 13.410 1.00 89.69 175 ARG A CA 1
ATOM 1378 C C . ARG A 1 175 ? -10.022 7.226 13.768 1.00 89.69 175 ARG A C 1
ATOM 1380 O O . ARG A 1 175 ? -9.261 7.566 12.858 1.00 89.69 175 ARG A O 1
ATOM 1387 N N . GLY A 1 176 ? -9.625 7.130 15.037 1.00 90.50 176 GLY A N 1
ATOM 1388 C CA . GLY A 1 176 ? -8.275 7.486 15.484 1.00 90.50 176 GLY A CA 1
ATOM 1389 C C . GLY A 1 176 ? -7.199 6.645 14.787 1.00 90.50 176 GLY A C 1
ATOM 1390 O O . GLY A 1 176 ? -6.177 7.156 14.319 1.00 90.50 176 GLY A O 1
ATOM 1391 N N . ASN A 1 177 ? -7.446 5.347 14.609 1.00 94.00 177 ASN A N 1
ATOM 1392 C CA . ASN A 1 177 ? -6.541 4.451 13.888 1.00 94.00 177 ASN A CA 1
ATOM 1393 C C . ASN A 1 177 ? -6.447 4.793 12.389 1.00 94.00 177 ASN A C 1
ATOM 1395 O O . ASN A 1 177 ? -5.346 4.840 11.831 1.00 94.00 177 ASN A O 1
ATOM 1399 N N . ALA A 1 178 ? -7.581 5.057 11.731 1.00 91.31 178 ALA A N 1
ATOM 1400 C CA . ALA A 1 178 ? -7.612 5.472 10.328 1.00 91.31 178 ALA A CA 1
ATOM 1401 C C . ALA A 1 178 ? -6.866 6.804 10.123 1.00 91.31 178 ALA A C 1
ATOM 1403 O O . ALA A 1 178 ? -6.063 6.928 9.191 1.00 91.31 178 ALA A O 1
ATOM 1404 N N . ARG A 1 179 ? -7.035 7.757 11.050 1.00 90.88 179 ARG A N 1
ATOM 1405 C CA . ARG A 1 179 ? -6.295 9.026 11.082 1.00 90.88 179 ARG A CA 1
ATOM 1406 C C . ARG A 1 179 ? -4.789 8.795 11.181 1.00 90.88 179 ARG A C 1
ATOM 1408 O O . ARG A 1 179 ? -4.034 9.408 10.431 1.00 90.88 179 ARG A O 1
ATOM 1415 N N . ARG A 1 180 ? -4.323 7.863 12.021 1.00 92.81 180 ARG A N 1
ATOM 1416 C CA . ARG A 1 180 ? -2.886 7.530 12.116 1.00 92.81 180 ARG A CA 1
ATOM 1417 C C . ARG A 1 180 ? -2.309 6.960 10.821 1.00 92.81 180 ARG A C 1
ATOM 1419 O O . ARG A 1 180 ? -1.187 7.326 10.461 1.00 92.81 180 ARG A O 1
ATOM 1426 N N . ALA A 1 181 ? -3.050 6.111 10.106 1.00 93.81 181 ALA A N 1
ATOM 1427 C CA . ALA A 1 181 ? -2.639 5.658 8.774 1.00 93.81 181 ALA A CA 1
ATOM 1428 C C . ALA A 1 181 ? -2.553 6.826 7.784 1.00 93.81 181 ALA A C 1
ATOM 1430 O O . ALA A 1 181 ? -1.543 6.960 7.092 1.00 93.81 181 ALA A O 1
ATOM 1431 N N . ARG A 1 182 ? -3.564 7.703 7.755 1.00 91.19 182 ARG A N 1
ATOM 1432 C CA . ARG A 1 182 ? -3.574 8.901 6.900 1.00 91.19 182 ARG A CA 1
ATOM 1433 C C . ARG A 1 182 ? -2.382 9.815 7.185 1.00 91.19 182 ARG A C 1
ATOM 1435 O O . ARG A 1 182 ? -1.653 10.158 6.261 1.00 91.19 182 ARG A O 1
ATOM 1442 N N . VAL A 1 183 ? -2.141 10.156 8.451 1.00 91.56 183 VAL A N 1
ATOM 1443 C CA . VAL A 1 183 ? -1.009 11.001 8.871 1.00 91.56 183 VAL A CA 1
ATOM 1444 C C . VAL A 1 183 ? 0.321 10.384 8.440 1.00 91.56 183 VAL A C 1
ATOM 1446 O O . VAL A 1 183 ? 1.198 11.085 7.944 1.00 91.56 183 VAL A O 1
ATOM 1449 N N . PHE A 1 184 ? 0.484 9.067 8.584 1.00 93.06 184 PHE A N 1
ATOM 1450 C CA . PHE A 1 184 ? 1.672 8.378 8.083 1.00 93.06 184 PHE A CA 1
ATOM 1451 C C . PHE A 1 184 ? 1.839 8.540 6.562 1.00 93.06 184 PHE A C 1
ATOM 1453 O O . PHE A 1 184 ? 2.927 8.886 6.104 1.00 93.06 184 PHE A O 1
ATOM 1460 N N . LEU A 1 185 ? 0.774 8.330 5.787 1.00 91.69 185 LEU A N 1
ATOM 1461 C CA . LEU A 1 185 ? 0.809 8.405 4.325 1.00 91.69 185 LEU A CA 1
ATOM 1462 C C . LEU A 1 185 ? 1.095 9.821 3.810 1.00 91.69 185 LEU A C 1
ATOM 1464 O O . LEU A 1 185 ? 1.920 9.986 2.910 1.00 91.69 185 LEU A O 1
ATOM 1468 N N . GLU A 1 186 ? 0.467 10.836 4.399 1.00 89.94 186 GLU A N 1
ATOM 1469 C CA . GLU A 1 186 ? 0.717 12.240 4.055 1.00 89.94 186 GLU A CA 1
ATOM 1470 C C . GLU A 1 186 ? 2.139 12.673 4.426 1.00 89.94 186 GLU A C 1
ATOM 1472 O O . GLU A 1 186 ? 2.824 13.310 3.626 1.00 89.94 186 GLU A O 1
ATOM 1477 N N . ASN A 1 187 ? 2.657 12.230 5.573 1.00 89.88 187 ASN A N 1
ATOM 1478 C CA . ASN A 1 187 ? 4.055 12.472 5.930 1.00 89.88 187 ASN A CA 1
ATOM 1479 C C . ASN A 1 187 ? 5.030 11.854 4.917 1.00 89.88 187 ASN A C 1
ATOM 1481 O O . ASN A 1 187 ? 6.039 12.463 4.573 1.00 89.88 187 ASN A O 1
ATOM 1485 N N . GLU A 1 188 ? 4.762 10.649 4.415 1.00 89.50 188 GLU A N 1
ATOM 1486 C CA . GLU A 1 188 ? 5.626 10.034 3.400 1.00 89.50 188 GLU A CA 1
ATOM 1487 C C . GLU A 1 188 ? 5.486 10.685 2.019 1.00 89.50 188 GLU A C 1
ATOM 1489 O O . GLU A 1 188 ? 6.467 10.763 1.273 1.00 89.50 188 GLU A O 1
ATOM 1494 N N . ARG A 1 189 ? 4.303 11.213 1.696 1.00 86.62 189 ARG A N 1
ATOM 1495 C CA . ARG A 1 189 ? 4.066 12.021 0.495 1.00 86.62 189 ARG A CA 1
ATOM 1496 C C . ARG A 1 189 ? 4.872 13.324 0.520 1.00 86.62 189 ARG A C 1
ATOM 1498 O O . ARG A 1 189 ? 5.531 13.634 -0.472 1.00 86.62 189 ARG A O 1
ATOM 1505 N N . THR A 1 190 ? 4.871 14.060 1.632 1.00 84.62 190 THR A N 1
ATOM 1506 C CA . THR A 1 190 ? 5.555 15.367 1.745 1.00 84.62 190 THR A CA 1
ATOM 1507 C C . THR A 1 190 ? 7.081 15.263 1.760 1.00 84.62 190 THR A C 1
ATOM 1509 O O . THR A 1 190 ? 7.762 16.173 1.297 1.00 84.62 190 THR A O 1
ATOM 1512 N N . LYS A 1 191 ? 7.644 14.133 2.199 1.00 82.69 191 LYS A N 1
ATOM 1513 C CA . LYS A 1 191 ? 9.100 13.869 2.185 1.00 82.69 191 LYS A CA 1
ATOM 1514 C C . LYS A 1 191 ? 9.682 13.590 0.795 1.00 82.69 191 LYS A C 1
ATOM 1516 O O . LYS A 1 191 ? 10.890 13.349 0.659 1.00 82.69 191 LYS A O 1
ATOM 1521 N N . GLU A 1 192 ? 8.836 13.546 -0.234 1.00 71.88 192 GLU A N 1
ATOM 1522 C CA . GLU A 1 192 ? 9.193 13.080 -1.576 1.00 71.88 192 GLU A CA 1
ATOM 1523 C C . GLU A 1 192 ? 9.855 11.687 -1.531 1.00 71.88 192 GLU A C 1
ATOM 1525 O O . GLU A 1 192 ? 10.857 11.419 -2.209 1.00 71.88 192 GLU A O 1
ATOM 1530 N N . SER A 1 193 ? 9.351 10.809 -0.654 1.00 77.31 193 SER A N 1
ATOM 1531 C CA . SER A 1 193 ? 9.827 9.432 -0.506 1.00 77.31 193 SER A CA 1
ATOM 1532 C C . SER A 1 193 ? 9.593 8.664 -1.809 1.00 77.31 193 SER A C 1
ATOM 1534 O O . SER A 1 193 ? 8.482 8.661 -2.336 1.00 77.31 193 SER A O 1
ATOM 1536 N N . GLY A 1 194 ? 10.634 8.027 -2.354 1.00 78.19 194 GLY A N 1
ATOM 1537 C CA . GLY A 1 194 ? 10.599 7.454 -3.706 1.00 78.19 194 GLY A CA 1
ATOM 1538 C C . GLY A 1 194 ? 10.467 5.936 -3.783 1.00 78.19 194 GLY A C 1
ATOM 1539 O O . GLY A 1 194 ? 10.460 5.240 -2.777 1.00 78.19 194 GLY A O 1
ATOM 1540 N N . PHE A 1 195 ? 10.396 5.395 -5.001 1.00 79.88 195 PHE A N 1
ATOM 1541 C CA . PHE A 1 195 ? 10.340 3.949 -5.242 1.00 79.88 195 PHE A CA 1
ATOM 1542 C C . PHE A 1 195 ? 11.722 3.297 -5.125 1.00 79.88 195 PHE A C 1
ATOM 1544 O O . PHE A 1 195 ? 12.690 3.739 -5.755 1.00 79.88 195 PHE A O 1
ATOM 1551 N N . ASN A 1 196 ? 11.813 2.195 -4.381 1.00 79.31 196 ASN A N 1
ATOM 1552 C CA . ASN A 1 196 ? 13.050 1.430 -4.232 1.00 79.31 196 ASN A CA 1
ATOM 1553 C C . ASN A 1 196 ? 13.180 0.321 -5.300 1.00 79.31 196 ASN A C 1
ATOM 1555 O O . ASN A 1 196 ? 13.024 -0.857 -5.005 1.00 79.31 196 ASN A O 1
ATOM 1559 N N . PHE A 1 197 ? 13.475 0.665 -6.560 1.00 75.06 197 PHE A N 1
ATOM 1560 C CA . PHE A 1 197 ? 13.557 -0.342 -7.640 1.00 75.06 197 PHE A CA 1
ATOM 1561 C C . PHE A 1 197 ? 14.608 -1.436 -7.381 1.00 75.06 197 PHE A C 1
ATOM 1563 O O . PHE A 1 197 ? 14.324 -2.619 -7.550 1.00 75.06 197 PHE A O 1
ATOM 1570 N N . TRP A 1 198 ? 15.812 -1.056 -6.943 1.00 75.12 198 TRP A N 1
ATOM 1571 C CA . TRP A 1 198 ? 16.889 -2.016 -6.690 1.00 75.12 198 TRP A CA 1
ATOM 1572 C C . TRP A 1 198 ? 16.592 -2.915 -5.495 1.00 75.12 198 TRP A C 1
ATOM 1574 O O . TRP A 1 198 ? 16.780 -4.122 -5.596 1.00 75.12 198 TRP A O 1
ATOM 1584 N N . GLY A 1 199 ? 16.066 -2.358 -4.398 1.00 76.12 199 GLY A N 1
ATOM 1585 C CA . GLY A 1 199 ? 15.599 -3.168 -3.275 1.00 76.12 199 GLY A CA 1
ATOM 1586 C C . GLY A 1 199 ? 14.499 -4.140 -3.697 1.00 76.12 199 GLY A C 1
ATOM 1587 O O . GLY A 1 199 ? 14.519 -5.289 -3.279 1.00 76.12 199 GLY A O 1
ATOM 1588 N N . TYR A 1 200 ? 13.594 -3.717 -4.587 1.00 73.50 200 TYR A N 1
ATOM 1589 C CA . TYR A 1 200 ? 12.509 -4.563 -5.077 1.00 73.50 200 TYR A CA 1
ATOM 1590 C C . TYR A 1 200 ? 13.084 -5.748 -5.854 1.00 73.50 200 TYR A C 1
ATOM 1592 O O . TYR A 1 200 ? 12.796 -6.895 -5.534 1.00 73.50 200 TYR A O 1
ATOM 1600 N N . LEU A 1 201 ? 13.966 -5.487 -6.821 1.00 74.25 201 LEU A N 1
ATOM 1601 C CA . LEU A 1 201 ? 14.601 -6.543 -7.607 1.00 74.25 201 LEU A CA 1
ATOM 1602 C C . LEU A 1 201 ? 15.416 -7.504 -6.725 1.00 74.25 201 LEU A C 1
ATOM 1604 O O . LEU A 1 201 ? 15.288 -8.719 -6.855 1.00 74.25 201 LEU A O 1
ATOM 1608 N N . LEU A 1 202 ? 16.221 -6.975 -5.800 1.00 78.06 202 LEU A N 1
ATOM 1609 C CA . LEU A 1 202 ? 17.076 -7.787 -4.934 1.00 78.06 202 LEU A CA 1
ATOM 1610 C C . LEU A 1 202 ? 16.267 -8.624 -3.934 1.00 78.06 202 LEU A C 1
ATOM 1612 O O . LEU A 1 202 ? 16.621 -9.776 -3.716 1.00 78.06 202 LEU A O 1
ATOM 1616 N N . ASN A 1 203 ? 15.160 -8.109 -3.389 1.00 76.06 203 ASN A N 1
ATOM 1617 C CA . ASN A 1 203 ? 14.354 -8.829 -2.394 1.00 76.06 203 ASN A CA 1
ATOM 1618 C C . ASN A 1 203 ? 13.615 -10.056 -2.937 1.00 76.06 203 ASN A C 1
ATOM 1620 O O . ASN A 1 203 ? 13.216 -10.920 -2.141 1.00 76.06 203 ASN A O 1
ATOM 1624 N N . PHE A 1 204 ? 13.396 -10.103 -4.255 1.00 69.31 204 PHE A N 1
ATOM 1625 C CA . PHE A 1 204 ? 12.702 -11.200 -4.935 1.00 69.31 204 PHE A CA 1
ATOM 1626 C C . PHE A 1 204 ? 13.641 -12.132 -5.700 1.00 69.31 204 PHE A C 1
ATOM 1628 O O . PHE A 1 204 ? 13.283 -13.282 -5.932 1.00 69.31 204 PHE A O 1
ATOM 1635 N N . VAL A 1 205 ? 14.846 -11.676 -6.052 1.00 70.81 205 VAL A N 1
ATOM 1636 C CA . VAL A 1 205 ? 15.847 -12.507 -6.742 1.00 70.81 205 VAL A CA 1
ATOM 1637 C C . VAL A 1 205 ? 16.863 -13.113 -5.770 1.00 70.81 205 VAL A C 1
ATOM 1639 O O . VAL A 1 205 ? 17.352 -14.215 -6.008 1.00 70.81 205 VAL A O 1
ATOM 1642 N N . LEU A 1 206 ? 17.179 -12.429 -4.667 1.00 73.56 206 LEU A N 1
ATOM 1643 C CA . LEU A 1 206 ? 18.174 -12.858 -3.684 1.00 73.56 206 LEU A CA 1
ATOM 1644 C C . LEU A 1 206 ? 17.535 -13.050 -2.298 1.00 73.56 206 LEU A C 1
ATOM 1646 O O . LEU A 1 206 ? 16.545 -12.393 -1.972 1.00 73.56 206 LEU A O 1
ATOM 1650 N N . PRO A 1 207 ? 18.116 -13.891 -1.420 1.00 72.81 207 PRO A N 1
ATOM 1651 C CA . PRO A 1 207 ? 17.635 -14.087 -0.049 1.00 72.81 207 PRO A CA 1
ATOM 1652 C C . PRO A 1 207 ? 17.963 -12.899 0.883 1.00 72.81 207 PRO A C 1
ATOM 1654 O O . PRO A 1 207 ? 18.124 -13.073 2.089 1.00 72.81 207 PRO A O 1
ATOM 1657 N N . VAL A 1 208 ? 18.073 -11.681 0.347 1.00 77.25 208 VAL A N 1
ATOM 1658 C CA . VAL A 1 208 ? 18.342 -10.453 1.105 1.00 77.25 208 VAL A CA 1
ATOM 1659 C C . VAL A 1 208 ? 17.038 -9.670 1.230 1.00 77.25 208 VAL A C 1
ATOM 1661 O O . VAL A 1 208 ? 16.275 -9.592 0.275 1.00 77.25 208 VAL A O 1
ATOM 1664 N N . LYS A 1 209 ? 16.752 -9.099 2.405 1.00 81.44 209 LYS A N 1
ATOM 1665 C CA . LYS A 1 209 ? 15.549 -8.282 2.644 1.00 81.44 209 LYS A CA 1
ATOM 1666 C C . LYS A 1 209 ? 15.945 -6.845 2.961 1.00 81.44 209 LYS A C 1
ATOM 1668 O O . LYS A 1 209 ? 16.237 -6.504 4.103 1.00 81.44 209 LYS A O 1
ATOM 1673 N N . ILE A 1 210 ? 15.984 -6.024 1.920 1.00 83.69 210 ILE A N 1
ATOM 1674 C CA . ILE A 1 210 ? 16.340 -4.606 1.940 1.00 83.69 210 ILE A CA 1
ATOM 1675 C C . ILE A 1 210 ? 15.060 -3.776 2.062 1.00 83.69 210 ILE A C 1
ATOM 1677 O O . ILE A 1 210 ? 14.142 -3.946 1.266 1.00 83.69 210 ILE A O 1
ATOM 1681 N N . GLY A 1 211 ? 15.001 -2.867 3.034 1.00 85.94 211 GLY A N 1
ATOM 1682 C CA . GLY A 1 211 ? 13.881 -1.940 3.215 1.00 85.94 211 GLY A CA 1
ATOM 1683 C C . GLY A 1 211 ? 13.518 -1.724 4.683 1.00 85.94 211 GLY A C 1
ATOM 1684 O O . GLY A 1 211 ? 14.342 -1.902 5.588 1.00 85.94 211 GLY A O 1
ATOM 1685 N N . THR A 1 212 ? 12.282 -1.316 4.915 1.00 88.88 212 THR A N 1
ATOM 1686 C CA . THR A 1 212 ? 11.661 -1.121 6.227 1.00 88.88 212 THR A CA 1
ATOM 1687 C C . THR A 1 212 ? 11.117 -2.449 6.738 1.00 88.88 212 THR A C 1
ATOM 1689 O O . THR A 1 212 ? 10.359 -3.118 6.038 1.00 88.88 212 THR A O 1
ATOM 1692 N N . ASN A 1 213 ? 11.475 -2.854 7.961 1.00 89.44 213 ASN A N 1
ATOM 1693 C CA . ASN A 1 213 ? 10.840 -4.026 8.568 1.00 89.44 213 ASN A CA 1
ATOM 1694 C C . ASN A 1 213 ? 9.487 -3.639 9.169 1.00 89.44 213 ASN A C 1
ATOM 1696 O O . ASN A 1 213 ? 8.494 -4.293 8.870 1.00 89.44 213 ASN A O 1
ATOM 1700 N N . HIS A 1 214 ? 9.437 -2.560 9.953 1.00 92.25 214 HIS A N 1
ATOM 1701 C CA . HIS A 1 214 ? 8.214 -2.107 10.621 1.00 92.25 214 HIS A CA 1
ATOM 1702 C C . HIS A 1 214 ? 8.032 -0.591 10.527 1.00 92.25 214 HIS A C 1
ATOM 1704 O O . HIS A 1 214 ? 9.004 0.154 10.399 1.00 92.25 214 HIS A O 1
ATOM 1710 N N . VAL A 1 215 ? 6.796 -0.111 10.686 1.00 91.88 215 VAL A N 1
ATOM 1711 C CA . VAL A 1 215 ? 6.469 1.329 10.675 1.00 91.88 215 VAL A CA 1
ATOM 1712 C C . VAL A 1 215 ? 7.315 2.153 11.655 1.00 91.88 215 VAL A C 1
ATOM 1714 O O . VAL A 1 215 ? 7.657 3.300 11.371 1.00 91.88 215 VAL A O 1
ATOM 1717 N N . ARG A 1 216 ? 7.708 1.569 12.796 1.00 89.62 216 ARG A N 1
ATOM 1718 C CA . ARG A 1 216 ? 8.588 2.223 13.775 1.00 89.62 216 ARG A CA 1
ATOM 1719 C C . ARG A 1 216 ? 9.958 2.553 13.176 1.00 89.62 216 ARG A C 1
ATOM 1721 O O . ARG A 1 216 ? 10.456 3.648 13.412 1.00 89.62 216 ARG A O 1
ATOM 1728 N N . ASP A 1 217 ? 10.517 1.658 12.363 1.00 86.56 217 ASP A N 1
ATOM 1729 C CA . ASP A 1 217 ? 11.800 1.871 11.683 1.00 86.56 217 ASP A CA 1
ATOM 1730 C C . ASP A 1 217 ? 11.692 2.969 10.621 1.00 86.56 217 ASP A C 1
ATOM 1732 O O . ASP A 1 217 ? 12.623 3.744 10.423 1.00 86.56 217 ASP A O 1
ATOM 1736 N N . ALA A 1 218 ? 10.553 3.058 9.928 1.00 85.81 218 ALA A N 1
ATOM 1737 C CA . ALA A 1 218 ? 10.340 4.105 8.932 1.00 85.81 218 ALA A CA 1
ATOM 1738 C C . ALA A 1 218 ? 10.290 5.498 9.563 1.00 85.81 218 ALA A C 1
ATOM 1740 O O . ALA A 1 218 ? 10.841 6.448 9.005 1.00 85.81 218 ALA A O 1
ATOM 1741 N N . LYS A 1 219 ? 9.664 5.620 10.740 1.00 85.31 219 LYS A N 1
ATOM 1742 C CA . LYS A 1 219 ? 9.551 6.897 11.457 1.00 85.31 219 LYS A CA 1
ATOM 1743 C C . LYS A 1 219 ? 10.911 7.454 11.894 1.00 85.31 219 LYS A C 1
ATOM 1745 O O . LYS A 1 219 ? 11.050 8.669 11.963 1.00 85.31 219 LYS A O 1
ATOM 1750 N N . THR A 1 220 ? 11.914 6.608 12.143 1.00 84.44 220 THR A N 1
ATOM 1751 C CA . THR A 1 220 ? 13.241 7.055 12.611 1.00 84.44 220 THR A CA 1
ATOM 1752 C C . THR A 1 220 ? 14.188 7.480 11.488 1.00 84.44 220 THR A C 1
ATOM 1754 O O . THR A 1 220 ? 15.096 8.268 11.726 1.00 84.44 220 THR A O 1
ATOM 1757 N N . ARG A 1 221 ? 13.992 6.993 10.256 1.00 78.12 221 ARG A N 1
ATOM 1758 C CA . ARG A 1 221 ? 14.939 7.173 9.135 1.00 78.12 221 ARG A CA 1
ATOM 1759 C C . ARG A 1 221 ? 14.786 8.489 8.363 1.00 78.12 221 ARG A C 1
ATOM 1761 O O . ARG A 1 221 ? 15.516 8.721 7.402 1.00 78.12 221 ARG A O 1
ATOM 1768 N N . GLY A 1 222 ? 13.849 9.353 8.752 1.00 74.62 222 GLY A N 1
ATOM 1769 C CA . GLY A 1 222 ? 13.573 10.607 8.051 1.00 74.62 222 GLY A CA 1
ATOM 1770 C C . GLY A 1 222 ? 12.891 10.357 6.707 1.00 74.62 222 GLY A C 1
ATOM 1771 O O . GLY A 1 222 ? 11.664 10.406 6.648 1.00 74.62 222 GLY A O 1
ATOM 1772 N N . LYS A 1 223 ? 13.665 10.057 5.653 1.00 80.38 223 LYS A N 1
ATOM 1773 C CA . LYS A 1 223 ? 13.189 9.795 4.283 1.00 80.38 223 LYS A CA 1
ATOM 1774 C C . LYS A 1 223 ? 13.380 8.329 3.902 1.00 80.38 223 LYS A C 1
ATOM 1776 O O . LYS A 1 223 ? 14.492 7.806 3.945 1.00 80.38 223 LYS A O 1
ATOM 1781 N N . ASN A 1 224 ? 12.305 7.686 3.455 1.00 83.75 224 ASN A N 1
ATOM 1782 C CA . ASN A 1 224 ? 12.319 6.278 3.068 1.00 83.75 224 ASN A CA 1
ATOM 1783 C C . ASN A 1 224 ? 12.183 6.119 1.549 1.00 83.75 224 ASN A C 1
ATOM 1785 O O . ASN A 1 224 ? 11.688 6.996 0.838 1.00 83.75 224 ASN A O 1
ATOM 1789 N N . LYS A 1 225 ? 12.640 4.977 1.033 1.00 86.25 225 LYS A N 1
ATOM 1790 C CA . LYS A 1 225 ? 12.249 4.510 -0.297 1.00 86.25 225 LYS A CA 1
ATOM 1791 C C . LYS A 1 225 ? 11.407 3.264 -0.121 1.00 86.25 225 LYS A C 1
ATOM 1793 O O . LYS A 1 225 ? 11.817 2.361 0.597 1.00 86.25 225 LYS A O 1
ATOM 1798 N N . TRP A 1 226 ? 10.287 3.216 -0.817 1.00 87.56 226 TRP A N 1
ATOM 1799 C CA . TRP A 1 226 ? 9.226 2.266 -0.543 1.00 87.56 226 TRP A CA 1
ATOM 1800 C C . TRP A 1 226 ? 9.022 1.283 -1.692 1.00 87.56 226 TRP A C 1
ATOM 1802 O O . TRP A 1 226 ? 9.163 1.635 -2.871 1.00 87.56 226 TRP A O 1
ATOM 1812 N N . PHE A 1 227 ? 8.616 0.064 -1.352 1.00 88.06 227 PHE A N 1
ATOM 1813 C CA . PHE A 1 227 ? 7.804 -0.771 -2.236 1.00 88.06 227 PHE A CA 1
ATOM 1814 C C . PHE A 1 227 ? 6.317 -0.456 -2.050 1.00 88.06 227 PHE A C 1
ATOM 1816 O O . PHE A 1 227 ? 5.905 0.081 -1.024 1.00 88.06 227 PHE A O 1
ATOM 1823 N N . CYS A 1 228 ? 5.492 -0.837 -3.026 1.00 89.81 228 CYS A N 1
ATOM 1824 C CA . CYS A 1 228 ? 4.046 -0.637 -2.936 1.00 89.81 228 CYS A CA 1
ATOM 1825 C C . CYS A 1 228 ? 3.429 -1.336 -1.717 1.00 89.81 228 CYS A C 1
ATOM 1827 O O . CYS A 1 228 ? 2.708 -0.711 -0.948 1.00 89.81 228 CYS A O 1
ATOM 1829 N N . THR A 1 229 ? 3.787 -2.596 -1.473 1.00 91.69 229 THR A N 1
ATOM 1830 C CA . THR A 1 229 ? 3.329 -3.347 -0.297 1.00 91.69 229 THR A CA 1
ATOM 1831 C C . THR A 1 229 ? 3.935 -2.874 1.009 1.00 91.69 229 THR A C 1
ATOM 1833 O O . THR A 1 229 ? 3.256 -2.897 2.027 1.00 91.69 229 THR A O 1
ATOM 1836 N N . GLU A 1 230 ? 5.187 -2.429 0.991 1.00 92.94 230 GLU A N 1
ATOM 1837 C CA . GLU A 1 230 ? 5.869 -1.927 2.181 1.00 92.94 230 GLU A CA 1
ATOM 1838 C C . GLU A 1 230 ? 5.145 -0.699 2.748 1.00 92.94 230 GLU A C 1
ATOM 1840 O O . GLU A 1 230 ? 4.869 -0.647 3.945 1.00 92.94 230 GLU A O 1
ATOM 1845 N N . LEU A 1 231 ? 4.749 0.237 1.875 1.00 93.44 231 LEU A N 1
ATOM 1846 C CA . LEU A 1 231 ? 3.959 1.406 2.260 1.00 93.44 231 LEU A CA 1
ATOM 1847 C C . LEU A 1 231 ? 2.593 1.008 2.832 1.00 93.44 231 LEU A C 1
ATOM 1849 O O . LEU A 1 231 ? 2.207 1.510 3.886 1.00 93.44 231 LEU A O 1
ATOM 1853 N N . VAL A 1 232 ? 1.879 0.092 2.167 1.00 95.56 232 VAL A N 1
ATOM 1854 C CA . VAL A 1 232 ? 0.558 -0.383 2.619 1.00 95.56 232 VAL A CA 1
ATOM 1855 C C . VAL A 1 232 ? 0.658 -1.056 3.989 1.00 95.56 232 VAL A C 1
ATOM 1857 O O . VAL A 1 232 ? -0.113 -0.733 4.887 1.00 95.56 232 VAL A O 1
ATOM 1860 N N . VAL A 1 233 ? 1.632 -1.946 4.187 1.00 96.50 233 VAL A N 1
ATOM 1861 C CA . VAL A 1 233 ? 1.830 -2.650 5.462 1.00 96.50 233 VAL A CA 1
ATOM 1862 C C . VAL A 1 233 ? 2.200 -1.673 6.567 1.00 96.50 233 VAL A C 1
ATOM 1864 O O . VAL A 1 233 ? 1.626 -1.744 7.648 1.00 96.50 233 VAL A O 1
ATOM 1867 N N . CYS A 1 234 ? 3.105 -0.725 6.313 1.00 96.25 234 CYS A N 1
ATOM 1868 C CA . CYS A 1 234 ? 3.4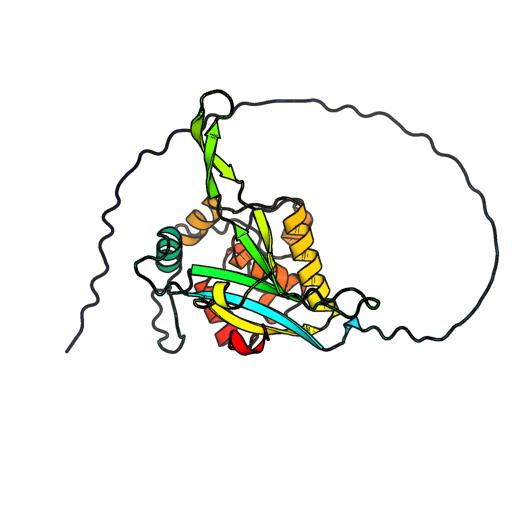44 0.286 7.311 1.00 96.25 234 CYS A CA 1
ATOM 1869 C C . CYS A 1 234 ? 2.257 1.201 7.645 1.00 96.25 234 CYS A C 1
ATOM 1871 O O . CYS A 1 234 ? 2.109 1.574 8.806 1.00 96.2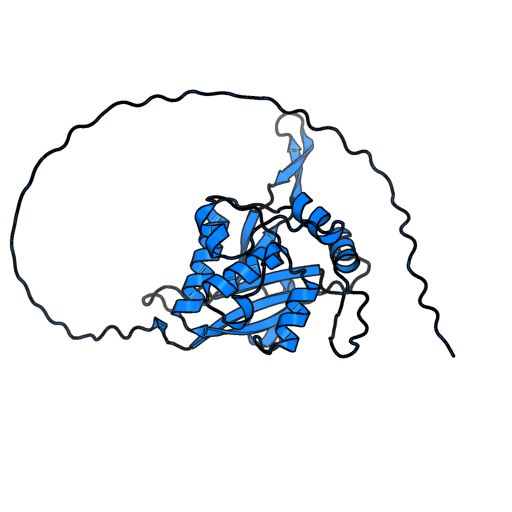5 234 CYS A O 1
ATOM 1873 N N . ALA A 1 235 ? 1.380 1.507 6.686 1.00 96.25 235 ALA A N 1
ATOM 1874 C CA . ALA A 1 235 ? 0.145 2.239 6.958 1.00 96.25 235 ALA A CA 1
ATOM 1875 C C . ALA A 1 235 ? -0.832 1.419 7.822 1.00 96.25 235 ALA A C 1
ATOM 1877 O O . ALA A 1 235 ? -1.361 1.940 8.801 1.00 96.25 235 ALA A O 1
ATOM 1878 N N . MET A 1 236 ? -1.010 0.123 7.538 1.00 97.19 236 MET A N 1
ATOM 1879 C CA . MET A 1 236 ? -1.814 -0.779 8.380 1.00 97.19 236 MET A CA 1
ATOM 1880 C C . MET A 1 236 ? -1.236 -0.910 9.798 1.00 97.19 236 MET A C 1
ATOM 1882 O O . MET A 1 236 ? -1.976 -0.877 10.778 1.00 97.19 236 MET A O 1
ATOM 1886 N N . GLN A 1 237 ? 0.091 -0.977 9.925 1.00 97.31 237 GLN A N 1
ATOM 1887 C CA . GLN A 1 237 ? 0.773 -0.976 11.220 1.00 97.31 237 GLN A CA 1
ATOM 1888 C C . GLN A 1 237 ? 0.620 0.369 11.948 1.00 97.31 237 GLN A C 1
ATOM 1890 O O . GLN A 1 237 ? 0.451 0.382 13.163 1.00 97.31 237 GLN A O 1
ATOM 1895 N N . ALA A 1 238 ? 0.635 1.506 11.239 1.00 96.06 238 ALA A N 1
ATOM 1896 C CA . ALA A 1 238 ? 0.349 2.821 11.825 1.00 96.06 238 ALA A CA 1
ATOM 1897 C C . ALA A 1 238 ? -1.086 2.903 12.377 1.00 96.06 238 ALA A C 1
ATOM 1899 O O . ALA A 1 238 ? -1.311 3.497 13.435 1.00 96.06 238 ALA A O 1
ATOM 1900 N N . ALA A 1 239 ? -2.034 2.264 11.686 1.00 95.75 239 ALA A N 1
ATOM 1901 C CA . ALA A 1 239 ? -3.411 2.075 12.135 1.00 95.75 239 ALA A CA 1
ATOM 1902 C C . ALA A 1 239 ? -3.574 0.985 13.207 1.00 95.75 239 ALA A C 1
ATOM 1904 O O . ALA A 1 239 ? -4.699 0.714 13.606 1.00 95.75 239 ALA A O 1
ATOM 1905 N N . MET A 1 240 ? -2.490 0.381 13.709 1.00 95.88 240 MET A N 1
ATOM 1906 C CA . MET A 1 240 ? -2.539 -0.648 14.755 1.00 95.88 240 MET A CA 1
ATOM 1907 C C . MET A 1 240 ? -3.394 -1.867 14.374 1.00 95.88 240 MET A C 1
ATOM 1909 O O . MET A 1 240 ? -4.084 -2.439 15.209 1.00 95.88 240 MET A O 1
ATOM 1913 N N . ILE A 1 241 ? -3.358 -2.283 13.106 1.00 96.44 241 ILE A N 1
ATOM 1914 C CA . ILE A 1 241 ? -4.016 -3.524 12.690 1.00 96.44 241 ILE A CA 1
ATOM 1915 C C . ILE A 1 241 ? -3.186 -4.717 13.181 1.00 96.44 241 ILE A C 1
ATOM 1917 O O . ILE A 1 241 ? -2.158 -5.043 12.577 1.00 96.44 241 ILE A O 1
ATOM 1921 N N . ASP A 1 242 ? -3.648 -5.379 14.243 1.00 94.75 242 ASP A N 1
ATOM 1922 C CA . ASP A 1 242 ? -2.916 -6.418 14.988 1.00 94.75 242 ASP A CA 1
ATOM 1923 C C . ASP A 1 242 ? -2.286 -7.494 14.104 1.00 94.75 242 ASP A C 1
ATOM 1925 O O . ASP A 1 242 ? -1.097 -7.794 14.224 1.00 94.75 242 ASP A O 1
ATOM 1929 N N . ALA A 1 243 ? -3.053 -8.021 13.145 1.00 95.38 243 ALA A N 1
ATOM 1930 C CA . ALA A 1 243 ? -2.585 -9.066 12.239 1.00 95.38 243 ALA A CA 1
ATOM 1931 C C . ALA A 1 243 ? -1.333 -8.641 11.440 1.00 95.38 243 ALA A C 1
ATOM 1933 O O . ALA A 1 243 ? -0.521 -9.482 11.056 1.00 95.38 243 ALA A O 1
ATOM 1934 N N . THR A 1 244 ? -1.151 -7.338 11.201 1.00 95.38 244 THR A N 1
ATOM 1935 C CA . THR A 1 244 ? -0.034 -6.798 10.412 1.00 95.38 244 THR A CA 1
ATOM 1936 C C . THR A 1 244 ? 1.186 -6.395 11.233 1.00 95.38 244 THR A C 1
ATOM 1938 O O . THR A 1 244 ? 2.269 -6.247 10.663 1.00 95.38 244 THR A O 1
ATOM 1941 N N . LEU A 1 245 ? 1.061 -6.248 12.554 1.00 94.56 245 LEU A N 1
ATOM 1942 C CA . LEU A 1 245 ? 2.171 -5.881 13.440 1.00 94.56 245 LEU A CA 1
ATOM 1943 C C . LEU A 1 245 ? 3.387 -6.827 13.346 1.00 94.56 245 LEU A C 1
ATOM 1945 O O . LEU A 1 245 ? 4.508 -6.316 13.255 1.00 94.56 245 LEU A O 1
ATOM 1949 N N . PRO A 1 246 ? 3.230 -8.169 13.289 1.00 94.12 246 PRO A N 1
ATOM 1950 C CA . PRO A 1 246 ? 4.373 -9.075 13.157 1.00 94.12 246 PRO A CA 1
ATOM 1951 C C . PRO A 1 246 ? 4.963 -9.122 11.738 1.00 94.12 246 PRO A C 1
ATOM 1953 O O . PRO A 1 246 ? 6.028 -9.711 11.538 1.00 94.12 246 PRO A O 1
ATOM 1956 N N . LEU A 1 247 ? 4.303 -8.534 10.733 1.00 93.19 247 LEU A N 1
ATOM 1957 C CA . LEU A 1 247 ? 4.787 -8.580 9.355 1.00 93.19 247 LEU A CA 1
ATOM 1958 C C . LEU A 1 247 ? 6.026 -7.704 9.169 1.00 93.19 247 LEU A C 1
ATOM 1960 O O . LEU A 1 247 ? 6.067 -6.542 9.570 1.00 93.19 247 LEU A O 1
ATOM 1964 N N . ARG A 1 248 ? 7.013 -8.250 8.455 1.00 93.06 248 ARG A N 1
ATOM 1965 C CA . ARG A 1 248 ? 8.140 -7.479 7.926 1.00 93.06 248 ARG A CA 1
ATOM 1966 C C . ARG A 1 248 ? 7.738 -6.858 6.590 1.00 93.06 248 ARG A C 1
ATOM 1968 O O . ARG A 1 248 ? 7.649 -7.568 5.588 1.00 93.06 248 ARG A O 1
ATOM 1975 N N . ALA A 1 249 ? 7.528 -5.547 6.564 1.00 91.44 249 ALA A N 1
ATOM 1976 C CA . ALA A 1 249 ? 7.008 -4.811 5.411 1.00 91.44 249 ALA A CA 1
ATOM 1977 C C . ALA A 1 249 ? 7.868 -4.985 4.140 1.00 91.44 249 ALA A C 1
ATOM 1979 O O . ALA A 1 249 ? 7.334 -5.180 3.052 1.00 91.44 249 ALA A O 1
ATOM 1980 N N . CYS A 1 250 ? 9.198 -5.019 4.260 1.00 90.06 250 CYS A N 1
ATOM 1981 C CA . CYS A 1 250 ? 10.107 -5.246 3.130 1.00 90.06 250 CYS A CA 1
ATOM 1982 C C . CYS A 1 250 ? 10.119 -6.691 2.597 1.00 90.06 250 CYS A C 1
ATOM 1984 O O . CYS A 1 250 ? 10.697 -6.953 1.538 1.00 90.06 250 CYS A O 1
ATOM 1986 N N . ALA A 1 251 ? 9.533 -7.640 3.332 1.00 88.00 251 ALA A N 1
ATOM 1987 C CA . ALA A 1 251 ? 9.592 -9.065 3.021 1.00 88.00 251 ALA A CA 1
ATOM 1988 C C . ALA A 1 251 ? 8.322 -9.609 2.358 1.00 88.00 251 ALA A C 1
ATOM 1990 O O . ALA A 1 251 ? 8.312 -10.783 1.991 1.00 88.00 251 ALA A O 1
ATOM 1991 N N . ILE A 1 252 ? 7.287 -8.783 2.190 1.00 88.12 252 ILE A N 1
ATOM 1992 C CA . ILE A 1 252 ? 5.989 -9.208 1.667 1.00 88.12 252 ILE A CA 1
ATOM 1993 C C . ILE A 1 252 ? 5.741 -8.642 0.265 1.00 88.12 252 ILE A C 1
ATOM 1995 O O . ILE A 1 252 ? 5.803 -7.433 0.033 1.00 88.12 252 ILE A O 1
ATOM 1999 N N . SER A 1 253 ? 5.492 -9.531 -0.697 1.00 88.44 253 SER A N 1
ATOM 2000 C CA . SER A 1 253 ? 5.145 -9.155 -2.071 1.00 88.44 253 SER A CA 1
ATOM 2001 C C . SER A 1 253 ? 3.662 -8.787 -2.221 1.00 88.44 253 SER A C 1
ATOM 2003 O O . SER A 1 253 ? 2.872 -9.097 -1.328 1.00 88.44 253 SER A O 1
ATOM 2005 N N . PRO A 1 254 ? 3.237 -8.171 -3.346 1.00 89.69 254 PRO A N 1
ATOM 2006 C CA . PRO A 1 254 ? 1.816 -7.915 -3.607 1.00 89.69 254 PRO A CA 1
ATOM 2007 C C . PRO A 1 254 ? 0.944 -9.174 -3.531 1.00 89.69 254 PRO A C 1
ATOM 2009 O O . PRO A 1 254 ? -0.118 -9.138 -2.917 1.00 89.69 254 PRO A O 1
ATOM 2012 N N . ASN A 1 255 ? 1.416 -10.295 -4.088 1.00 88.25 255 ASN A N 1
ATOM 2013 C CA . ASN A 1 255 ? 0.708 -11.576 -4.021 1.00 88.25 255 ASN A CA 1
ATOM 2014 C C . ASN A 1 255 ? 0.663 -12.133 -2.591 1.00 88.25 255 ASN A C 1
ATOM 2016 O O . ASN A 1 255 ? -0.380 -12.615 -2.156 1.00 88.25 255 ASN A O 1
ATOM 2020 N N . ASP A 1 256 ? 1.766 -12.032 -1.840 1.00 89.38 256 ASP A N 1
ATOM 2021 C CA . ASP A 1 256 ? 1.803 -12.484 -0.444 1.00 89.38 256 ASP A CA 1
ATOM 2022 C C . ASP A 1 256 ? 0.872 -11.660 0.447 1.00 89.38 256 ASP A C 1
ATOM 2024 O O . ASP A 1 256 ? 0.209 -12.221 1.314 1.00 89.38 256 ASP A O 1
ATOM 2028 N N . LEU A 1 257 ? 0.812 -10.340 0.238 1.00 93.00 257 LEU A N 1
ATOM 2029 C CA . LEU A 1 257 ? -0.063 -9.454 1.001 1.00 93.00 257 LEU A CA 1
ATOM 2030 C C . LEU A 1 257 ? -1.537 -9.715 0.674 1.00 93.00 257 LEU A C 1
ATOM 2032 O O . LEU A 1 257 ? -2.351 -9.767 1.591 1.00 93.00 257 LEU A O 1
ATOM 2036 N N . HIS A 1 258 ? -1.874 -9.935 -0.600 1.00 92.56 258 HIS A N 1
ATOM 2037 C CA . HIS A 1 258 ? -3.226 -10.331 -1.001 1.00 92.56 258 HIS A CA 1
ATOM 2038 C C . HIS A 1 258 ? -3.650 -11.637 -0.315 1.00 92.56 258 HIS A C 1
ATOM 2040 O O . HIS A 1 258 ? -4.648 -11.668 0.403 1.00 92.56 258 HIS A O 1
ATOM 2046 N N . ALA A 1 259 ? -2.833 -12.686 -0.446 1.00 89.75 259 ALA A N 1
ATOM 2047 C CA . ALA A 1 259 ? -3.081 -13.978 0.189 1.00 89.75 259 ALA A CA 1
ATOM 2048 C C . ALA A 1 259 ? -3.150 -13.876 1.721 1.00 89.75 259 ALA A C 1
ATOM 2050 O O . ALA A 1 259 ? -3.945 -14.562 2.358 1.00 89.75 259 ALA A O 1
ATOM 2051 N N . PHE A 1 260 ? -2.318 -13.026 2.327 1.00 92.06 260 PHE A N 1
ATOM 2052 C CA . PHE A 1 260 ? -2.353 -12.761 3.760 1.00 92.06 260 PHE A CA 1
ATOM 2053 C C . PHE A 1 260 ? -3.700 -12.167 4.187 1.00 92.06 260 PHE A C 1
ATOM 2055 O O . PHE A 1 260 ? -4.285 -12.645 5.160 1.00 92.06 260 PHE A O 1
ATOM 2062 N N . ILE A 1 261 ? -4.213 -11.164 3.466 1.00 93.19 261 ILE A N 1
ATOM 2063 C CA . ILE A 1 261 ? -5.493 -10.528 3.802 1.00 93.19 261 ILE A CA 1
ATOM 2064 C C . ILE A 1 261 ? -6.648 -11.526 3.682 1.00 93.19 261 ILE A C 1
ATOM 2066 O O . ILE A 1 261 ? -7.466 -11.606 4.597 1.00 93.19 261 ILE A O 1
ATOM 2070 N N . GLU A 1 262 ? -6.676 -12.331 2.617 1.00 89.19 262 GLU A N 1
ATOM 2071 C CA . GLU A 1 262 ? -7.696 -13.373 2.444 1.00 89.19 262 GLU A CA 1
ATOM 2072 C C . GLU A 1 262 ? -7.641 -14.432 3.550 1.00 89.19 262 GLU A C 1
ATOM 2074 O O . GLU A 1 262 ? -8.668 -14.780 4.130 1.00 89.19 262 GLU A O 1
ATOM 2079 N N . LYS A 1 263 ? -6.443 -14.929 3.885 1.00 89.38 263 LYS A N 1
ATOM 2080 C CA . LYS A 1 263 ? -6.273 -16.009 4.871 1.00 89.38 263 LYS A CA 1
ATOM 2081 C C . LYS A 1 263 ? -6.549 -15.574 6.301 1.00 89.38 263 LYS A C 1
ATOM 2083 O O . LYS A 1 263 ? -7.030 -16.376 7.095 1.00 89.38 263 LYS A O 1
ATOM 2088 N N . THR A 1 264 ? -6.203 -14.337 6.647 1.00 90.50 264 THR A N 1
ATOM 2089 C CA . THR A 1 264 ? -6.387 -13.819 8.011 1.00 90.50 264 THR A CA 1
ATOM 2090 C C . THR A 1 264 ? -7.776 -13.244 8.247 1.00 90.50 264 THR A C 1
ATOM 2092 O O . THR A 1 264 ? -8.153 -13.049 9.398 1.00 90.50 264 THR A O 1
ATOM 2095 N N . GLY A 1 265 ? -8.535 -12.949 7.186 1.00 89.44 265 GLY A N 1
ATOM 2096 C CA . GLY A 1 265 ? -9.842 -12.304 7.300 1.00 89.44 265 GLY A CA 1
ATOM 2097 C C . GLY A 1 265 ? -9.775 -10.862 7.812 1.00 89.44 265 GLY A C 1
ATOM 2098 O O . GLY A 1 265 ? -10.807 -10.289 8.152 1.00 89.44 265 GLY A O 1
ATOM 2099 N N . VAL A 1 266 ? -8.580 -10.253 7.854 1.00 92.06 266 VAL A N 1
ATOM 2100 C CA . VAL A 1 266 ? -8.383 -8.864 8.310 1.00 92.06 266 VAL A CA 1
ATOM 2101 C C . VAL A 1 266 ? -9.122 -7.852 7.427 1.00 92.06 266 VAL A C 1
ATOM 2103 O O . VAL A 1 266 ? -9.438 -6.746 7.862 1.00 92.06 266 VAL A O 1
ATOM 2106 N N . GLY A 1 267 ? -9.406 -8.231 6.179 1.00 89.50 267 GLY A N 1
ATOM 2107 C CA . GLY A 1 267 ? -10.164 -7.434 5.232 1.00 89.50 267 GLY A CA 1
ATOM 2108 C C . GLY A 1 267 ? -11.343 -8.195 4.654 1.00 89.50 267 GLY A C 1
ATOM 2109 O O . GLY A 1 267 ? -11.238 -9.375 4.327 1.00 89.50 267 GLY A O 1
ATOM 2110 N N . ARG A 1 268 ? -12.461 -7.495 4.456 1.00 91.38 268 ARG A N 1
ATOM 2111 C CA . ARG A 1 268 ? -13.613 -8.019 3.715 1.00 91.38 268 ARG A CA 1
ATOM 2112 C C . ARG A 1 268 ? -13.536 -7.563 2.265 1.00 91.38 268 ARG A C 1
ATOM 2114 O O . ARG A 1 268 ? -13.450 -6.362 2.016 1.00 91.38 268 ARG A O 1
ATOM 2121 N N . HIS A 1 269 ? -13.618 -8.496 1.321 1.00 89.44 269 HIS A N 1
ATOM 2122 C CA . HIS A 1 269 ? -13.697 -8.154 -0.097 1.00 89.44 269 HIS A CA 1
ATOM 2123 C C . HIS A 1 269 ? -14.935 -7.284 -0.381 1.00 89.44 269 HIS A C 1
ATOM 2125 O O . HIS A 1 269 ? -16.038 -7.582 0.090 1.00 89.44 269 HIS A O 1
ATOM 2131 N N . VAL A 1 270 ? -14.748 -6.201 -1.136 1.00 87.50 270 VAL A N 1
ATOM 2132 C CA . VAL A 1 270 ? -15.801 -5.257 -1.531 1.00 87.50 270 VAL A CA 1
ATOM 2133 C C . VAL A 1 270 ? -15.734 -4.971 -3.027 1.00 87.50 270 VAL A C 1
ATOM 2135 O O . VAL A 1 270 ? -14.660 -4.933 -3.625 1.00 87.50 270 VAL A O 1
ATOM 2138 N N . LEU A 1 271 ? -16.897 -4.754 -3.641 1.00 81.75 271 LEU A N 1
ATOM 2139 C CA . LEU A 1 271 ? -16.982 -4.343 -5.040 1.00 81.75 271 LEU A CA 1
ATOM 2140 C C . LEU A 1 271 ? -16.664 -2.848 -5.158 1.00 81.75 271 LEU A C 1
ATOM 2142 O O . LEU A 1 271 ? -17.053 -2.057 -4.297 1.00 81.75 271 LEU A O 1
ATOM 2146 N N . SER A 1 272 ? -15.988 -2.454 -6.240 1.00 71.31 272 SER A N 1
ATOM 2147 C CA . SER A 1 272 ? -15.625 -1.053 -6.513 1.00 71.31 272 SER A CA 1
ATOM 2148 C C . SER A 1 272 ? -16.837 -0.116 -6.513 1.00 71.31 272 SER A C 1
ATOM 2150 O O . SER A 1 272 ? -16.746 1.013 -6.040 1.00 71.31 272 SER A O 1
ATOM 2152 N N . THR A 1 273 ? -17.990 -0.609 -6.964 1.00 67.00 273 THR A N 1
ATOM 2153 C CA . THR A 1 273 ? -19.264 0.119 -7.000 1.00 67.00 273 THR A CA 1
ATOM 2154 C C . THR A 1 273 ? -19.874 0.384 -5.626 1.00 67.00 273 THR A C 1
ATOM 2156 O O . THR A 1 273 ? -20.789 1.186 -5.541 1.00 67.00 273 THR A O 1
ATOM 2159 N N . THR A 1 274 ? -19.430 -0.305 -4.570 1.00 66.88 274 THR A N 1
ATOM 2160 C CA . THR A 1 274 ? -20.083 -0.266 -3.250 1.00 66.88 274 THR A CA 1
ATOM 2161 C C . THR A 1 274 ? -19.455 0.741 -2.288 1.00 66.88 274 THR A C 1
ATOM 2163 O O . THR A 1 274 ? -20.115 1.141 -1.337 1.00 66.88 274 THR A O 1
ATOM 2166 N N . PHE A 1 275 ? -18.190 1.132 -2.479 1.00 66.88 275 PHE A N 1
ATOM 2167 C CA . PHE A 1 275 ? -17.519 2.073 -1.565 1.00 66.88 275 PHE A CA 1
ATOM 2168 C C . PHE A 1 275 ? -17.123 3.407 -2.210 1.00 66.88 275 PHE A C 1
ATOM 2170 O O . PHE A 1 275 ? -16.809 4.343 -1.481 1.00 66.88 275 PHE A O 1
ATOM 2177 N N . LEU A 1 276 ? -17.132 3.499 -3.546 1.00 63.25 276 LEU A N 1
ATOM 2178 C CA . LEU A 1 276 ? -16.905 4.746 -4.293 1.00 63.25 276 LEU A CA 1
ATOM 2179 C C . LEU A 1 276 ? -18.213 5.474 -4.672 1.00 63.25 276 LEU A C 1
ATOM 2181 O O . LEU A 1 276 ? -18.150 6.492 -5.356 1.00 63.25 276 LEU A O 1
ATOM 2185 N N . SER A 1 277 ? -19.372 4.930 -4.280 1.00 57.56 277 SER A N 1
ATOM 2186 C CA . SER A 1 277 ? -20.711 5.529 -4.412 1.00 57.56 277 SER A CA 1
ATOM 2187 C C . SER A 1 277 ? -21.100 6.285 -3.150 1.00 57.56 277 SER A C 1
ATOM 2189 O O . SER A 1 277 ? -21.667 7.386 -3.279 1.00 57.56 277 SER A O 1
#

pLDDT: mean 72.79, std 20.19, range [26.92, 97.31]

Radius of gyration: 23.66 Å; chains: 1; bounding box: 52×74×66 Å

Foldseek 3Di:
DDDDDDDDDDPDDDDDDDDDDDDDDDDDDDDDDDDDDDDDDDDDDDDPPPPPPPPPLQQPKDWKKKKWFFQDDPPPDVQLVVLLVLQQPPDDPPVQPRRSRTRFMKIWAFPPDPPPDDDDRFIWIWFKDDFDWDFDADPPPRDTDTDTDFIFTDTDGDDLVVRPRIWMWIQMAGPNLSVQLVVLSVQRRVLRAGADPVQSVCLRPHVDQDFAQELVRVVPPSHGHDGRQLSVLNSCVSSVLPLSHNGGSSNAGSSRVSVSCVVVVSTDIDDSVPSND